Protein AF-0000000068373490 (afdb_homodimer)

Sequence (216 aa):
VARRVFTNSRERWRQQNVNGAFAELRKLIPTHPPDKKLSKNEILRLAMKYINFLVKLLSDQARLAGGETAETNSPCNGTPRTPSPSASIKLEQLTAESMTVLEAGEPRVARRVFTNSRERWRQQNVNGAFAELRKLIPTHPPDKKLSKNEILRLAMKYINFLVKLLSDQARLAGGETAETNSPCNGTPRTPSPSASIKLEQLTAESMTVLEAGEPR

Solvent-accessible surface area (backbone atoms only — not comparable to full-atom values): 13638 Å² total; per-residue (Å²): 110,68,64,56,54,52,53,50,50,52,52,51,49,53,52,49,52,40,49,50,42,51,53,57,46,49,70,73,50,88,52,88,60,77,79,61,86,67,51,73,54,51,45,46,51,50,48,46,51,50,49,53,50,52,51,48,53,54,52,53,52,49,48,60,67,58,56,64,69,65,82,69,78,65,81,74,78,70,78,82,73,74,78,72,81,76,80,69,76,64,70,61,72,73,56,77,72,64,78,64,67,79,72,80,65,70,79,134,111,69,66,55,52,52,53,50,51,52,51,51,49,54,53,48,53,39,51,51,42,50,54,56,46,50,72,73,49,89,52,88,61,77,79,62,85,70,51,72,55,50,45,45,53,49,49,46,51,50,48,54,50,52,51,50,54,53,54,52,53,48,49,61,66,59,57,66,69,66,83,69,79,66,81,73,79,71,77,82,74,74,77,72,80,76,80,68,76,66,68,59,73,73,56,78,72,62,80,64,67,80,72,80,65,70,77,135

Secondary structure (DSSP, 8-state):
-HHHHHHHHHHHHHHHHHHHHHHHHHHHS--SSTT----HHHHHHHHHHHHHHHHHHHHHHHHHHHTT----------------------TT-S--------------/-HHHHHHHHHHHHHHHHHHHHHHHHHHHS--SSTT----HHHHHHHHHHHHHHHHHHHHHHHHHHHTT----------------------TT-S--------------

Foldseek 3Di:
DVVVVVVVVVVVVVVVVVVVVLVVLLCVFDDVPSPDDDDSVRSVVSSVVVVVVVVVVVVVVVCVVPVPPPPPPPVPPDDDPDPPDPDPPCPVPVDPPPVPPPPPPPDD/DVVVVVVVVVVVVVVVVVVVVLVVLLCVFDDVPSPDDDDSVRSVVSSVVVVVVVVVVVVVVVCVVPVPPPPPPPVPPDDDPDPDDPDPPCPVPVDPPPPPPPPPPPDD

Organism: Naja naja (NCBI:txid35670)

pLDDT: mean 70.21, std 29.74, range [23.75, 98.75]

InterPro domains:
  IPR011598 Myc-type, basic helix-loop-helix (bHLH) domain [PF00010] (3-54)
  IPR011598 Myc-type, basic helix-loop-helix (bHLH) domain [PS50888] (2-54)
  IPR011598 Myc-type, basic helix-loop-helix (bHLH) domain [SM00353] (8-60)
  IPR036638 Helix-loop-helix DNA-binding domain superfamily [G3DSA:4.10.280.10] (1-64)
  IPR036638 Helix-loop-helix DNA-binding domain superfamily [SSF47459] (3-64)
  IPR040238 Helix-loop-helix protein TAL-like [PTHR13864] (1-80)

Radius of gyration: 24.98 Å; Cα contacts (8 Å, |Δi|>4): 66; chains: 2; bounding box: 45×84×69 Å

Structure (mmCIF, N/CA/C/O backbone):
data_AF-0000000068373490-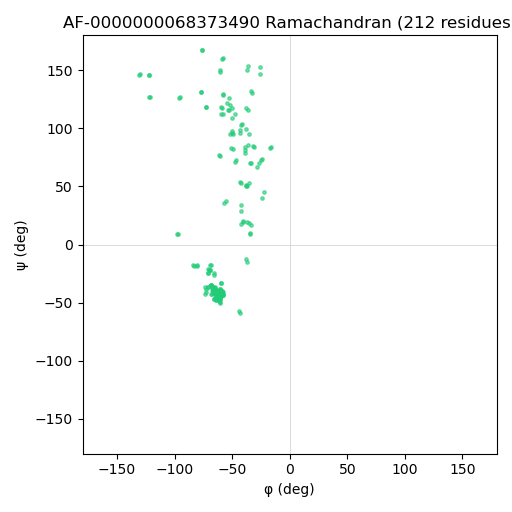model_v1
#
loop_
_entity.id
_entity.type
_entity.pdbx_description
1 polymer 'BHLH domain-containing protein'
#
loop_
_atom_site.group_PDB
_atom_site.id
_atom_site.type_symbol
_atom_site.label_atom_id
_atom_site.label_alt_id
_atom_site.label_comp_id
_atom_site.label_asym_id
_atom_site.label_entity_id
_atom_site.label_seq_id
_atom_site.pdbx_PDB_ins_code
_atom_site.Cartn_x
_atom_site.Cartn_y
_atom_site.Cartn_z
_atom_site.occupancy
_atom_site.B_iso_or_equiv
_atom_site.auth_seq_id
_atom_site.auth_comp_id
_atom_site.auth_asym_id
_atom_site.auth_atom_id
_atom_site.pdbx_PDB_model_num
ATOM 1 N N . VAL A 1 1 ? -9.133 -27.781 -23.219 1 80.56 1 VAL A N 1
ATOM 2 C CA . VAL A 1 1 ? -7.945 -26.969 -23.484 1 80.56 1 VAL A CA 1
ATOM 3 C C . VAL A 1 1 ? -8.328 -25.484 -23.547 1 80.56 1 VAL A C 1
ATOM 5 O O . VAL A 1 1 ? -7.734 -24.672 -22.844 1 80.56 1 VAL A O 1
ATOM 8 N N . ALA A 1 2 ? -9.391 -25.125 -24.234 1 89 2 ALA A N 1
ATOM 9 C CA . ALA A 1 2 ? -9.797 -23.734 -24.438 1 89 2 ALA A CA 1
ATOM 10 C C . ALA A 1 2 ? -10.172 -23.078 -23.109 1 89 2 ALA A C 1
ATOM 12 O O . ALA A 1 2 ? -9.82 -21.922 -22.859 1 89 2 ALA A O 1
ATOM 13 N N . ARG A 1 3 ? -10.812 -23.812 -22.328 1 92.56 3 ARG A N 1
ATOM 14 C CA . ARG A 1 3 ? -11.242 -23.281 -21.047 1 92.56 3 ARG A CA 1
ATOM 15 C C . ARG A 1 3 ? -10.039 -22.953 -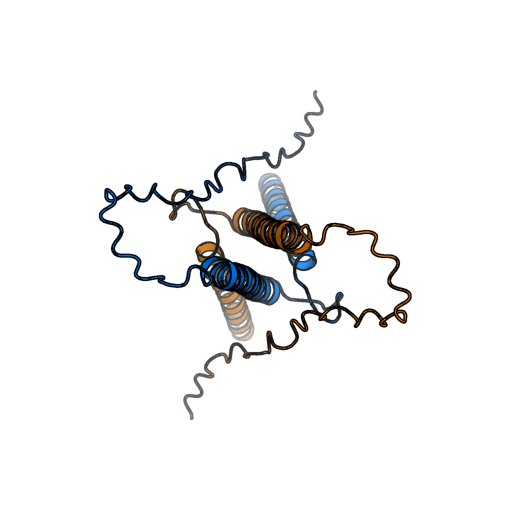20.172 1 92.56 3 ARG A C 1
ATOM 17 O O . ARG A 1 3 ? -10.016 -21.906 -19.5 1 92.56 3 ARG A O 1
ATOM 24 N N . ARG A 1 4 ? -9.141 -23.797 -20.312 1 93.5 4 ARG A N 1
ATOM 25 C CA . ARG A 1 4 ? -7.934 -23.594 -19.516 1 93.5 4 ARG A CA 1
ATOM 26 C C . ARG A 1 4 ? -7.191 -22.344 -19.953 1 93.5 4 ARG A C 1
ATOM 28 O O . ARG A 1 4 ? -6.699 -21.578 -19.125 1 93.5 4 ARG A O 1
ATOM 35 N N . VAL A 1 5 ? -7.125 -22.125 -21.156 1 94.81 5 VAL A N 1
ATOM 36 C CA . VAL A 1 5 ? -6.434 -20.969 -21.719 1 94.81 5 VAL A CA 1
ATOM 37 C C . VAL A 1 5 ? -7.137 -19.688 -21.297 1 94.81 5 VAL A C 1
ATOM 39 O O . VAL A 1 5 ? -6.48 -18.703 -20.938 1 94.81 5 VAL A O 1
ATOM 42 N N . PHE A 1 6 ? -8.375 -19.703 -21.344 1 94.88 6 PHE A N 1
ATOM 43 C CA . PHE A 1 6 ? -9.156 -18.531 -20.969 1 94.88 6 PHE A CA 1
ATOM 44 C C . PHE A 1 6 ? -8.961 -18.203 -19.5 1 94.88 6 PHE A C 1
ATOM 46 O O . PHE A 1 6 ? -8.766 -17.047 -19.125 1 94.88 6 PHE A O 1
ATOM 53 N N . THR A 1 7 ? -9.023 -19.25 -18.672 1 96.31 7 THR A N 1
ATOM 54 C CA . THR A 1 7 ? -8.828 -19.062 -17.234 1 96.31 7 THR A CA 1
ATOM 55 C C . THR A 1 7 ? -7.434 -18.516 -16.953 1 96.31 7 THR A C 1
ATOM 57 O O . THR A 1 7 ? -7.266 -17.625 -16.109 1 96.31 7 THR A O 1
ATOM 60 N N . ASN A 1 8 ? -6.551 -19 -17.641 1 96.81 8 ASN A N 1
ATOM 61 C CA . ASN A 1 8 ? -5.172 -18.562 -17.484 1 96.81 8 ASN A CA 1
ATOM 62 C C . ASN A 1 8 ? -5.008 -17.094 -17.891 1 96.81 8 ASN A C 1
ATOM 64 O O . ASN A 1 8 ? -4.297 -16.344 -17.234 1 96.81 8 ASN A O 1
ATOM 68 N N . SER A 1 9 ? -5.629 -16.75 -18.922 1 97 9 SER A N 1
ATOM 69 C CA . SER A 1 9 ? -5.566 -15.383 -19.406 1 97 9 SER A CA 1
ATOM 70 C C . SER A 1 9 ? -6.18 -14.406 -18.406 1 97 9 SER A C 1
ATOM 72 O O . SER A 1 9 ? -5.656 -13.305 -18.203 1 97 9 SER A O 1
ATOM 74 N N . ARG A 1 10 ? -7.258 -14.789 -17.828 1 97.25 10 ARG A N 1
ATOM 75 C CA . ARG A 1 10 ? -7.914 -13.945 -16.828 1 97.25 10 ARG A CA 1
ATOM 76 C C . ARG A 1 10 ? -7.023 -13.734 -15.609 1 97.25 10 ARG A C 1
ATOM 78 O O . ARG A 1 10 ? -6.934 -12.625 -15.086 1 97.25 10 ARG A O 1
ATOM 85 N N . GLU A 1 11 ? -6.398 -14.844 -15.258 1 96.94 11 GLU A N 1
ATOM 86 C CA . GLU A 1 11 ? -5.508 -14.766 -14.109 1 96.94 11 GLU A CA 1
ATOM 87 C C . GLU A 1 11 ? -4.297 -13.891 -14.406 1 96.94 11 GLU A C 1
ATOM 89 O O . GLU A 1 11 ? -3.848 -13.133 -13.547 1 96.94 11 GLU A O 1
ATOM 94 N N . ARG A 1 12 ? -3.848 -13.984 -15.562 1 97.81 12 ARG A N 1
ATOM 95 C CA . ARG A 1 12 ? -2.727 -13.148 -15.984 1 97.81 12 ARG A CA 1
ATOM 96 C C . ARG A 1 12 ? -3.105 -11.672 -15.969 1 97.81 12 ARG A C 1
ATOM 98 O O . ARG A 1 12 ? -2.314 -10.828 -15.539 1 97.81 12 ARG A O 1
ATOM 105 N N . TRP A 1 13 ? -4.281 -11.453 -16.375 1 97.88 13 TRP A N 1
ATOM 106 C CA . TRP A 1 13 ? -4.785 -10.086 -16.375 1 97.88 13 TRP A CA 1
ATOM 107 C C . TRP A 1 13 ? -4.902 -9.555 -14.938 1 97.88 13 TRP A C 1
ATOM 109 O O . TRP A 1 13 ? -4.492 -8.43 -14.648 1 97.88 13 TRP A O 1
ATOM 119 N N . ARG A 1 14 ? -5.453 -10.289 -14.07 1 98 14 ARG A N 1
ATOM 120 C CA . ARG A 1 14 ? -5.621 -9.906 -12.672 1 98 14 ARG A CA 1
ATOM 121 C C . ARG A 1 14 ? -4.277 -9.594 -12.023 1 98 14 ARG A C 1
ATOM 123 O O . ARG A 1 14 ? -4.137 -8.602 -11.305 1 98 14 ARG A O 1
ATOM 130 N N . GLN A 1 15 ? -3.293 -10.422 -12.305 1 98.06 15 GLN A N 1
ATOM 131 C CA . GLN A 1 15 ? -1.957 -10.234 -11.75 1 98.06 15 GLN A CA 1
ATOM 132 C C . GLN A 1 15 ? -1.313 -8.961 -12.281 1 98.06 15 GLN A C 1
ATOM 134 O O . GLN A 1 15 ? -0.614 -8.258 -11.555 1 98.06 15 GLN A O 1
ATOM 139 N N . GLN A 1 16 ? -1.554 -8.727 -13.531 1 98.38 16 GLN A N 1
ATOM 140 C CA . GLN A 1 16 ? -1.021 -7.512 -14.141 1 98.38 16 GLN A CA 1
ATOM 141 C C . GLN A 1 16 ? -1.61 -6.266 -13.492 1 98.38 16 GLN A C 1
ATOM 143 O O . GLN A 1 16 ? -0.909 -5.273 -13.297 1 98.38 16 GLN A O 1
ATOM 148 N N . ASN A 1 17 ? -2.869 -6.336 -13.227 1 98.31 17 ASN A N 1
ATOM 149 C CA . ASN A 1 17 ? -3.521 -5.223 -12.547 1 98.31 17 ASN A CA 1
ATOM 150 C C . ASN A 1 17 ? -2.904 -4.957 -11.18 1 98.31 17 ASN A C 1
ATOM 152 O O . ASN A 1 17 ? -2.627 -3.811 -10.828 1 98.31 17 ASN A O 1
ATOM 156 N N . VAL A 1 18 ? -2.656 -5.902 -10.453 1 98.75 18 VAL A N 1
ATOM 157 C CA . VAL A 1 18 ? -2.066 -5.793 -9.125 1 98.75 18 VAL A CA 1
ATOM 158 C C . VAL A 1 18 ? -0.649 -5.234 -9.234 1 98.75 18 VAL A C 1
ATOM 160 O O . VAL A 1 18 ? -0.26 -4.359 -8.453 1 98.75 18 VAL A O 1
ATOM 163 N N . ASN A 1 19 ? 0.042 -5.73 -10.234 1 98.5 19 ASN A N 1
ATOM 164 C CA . ASN A 1 19 ? 1.395 -5.238 -10.469 1 98.5 19 ASN A CA 1
ATOM 165 C C . ASN A 1 19 ? 1.397 -3.754 -10.828 1 98.5 19 ASN A C 1
ATOM 167 O O . ASN A 1 19 ? 2.273 -3.006 -10.391 1 98.5 19 ASN A O 1
ATOM 171 N N . GLY A 1 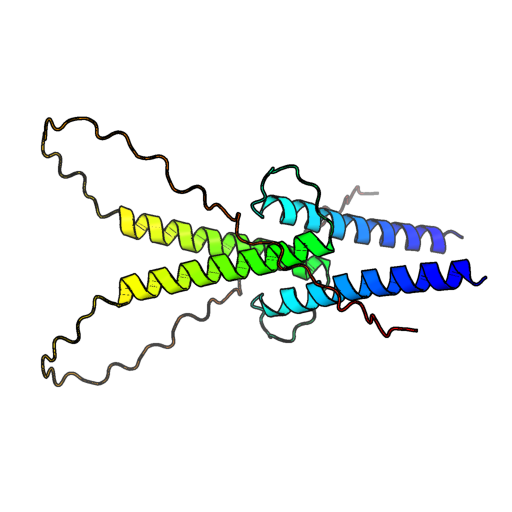20 ? 0.495 -3.438 -11.617 1 98.56 20 GLY A N 1
ATOM 172 C CA . GLY A 1 20 ? 0.347 -2.027 -11.938 1 98.56 20 GLY A CA 1
ATOM 173 C C . GLY A 1 20 ? 0.09 -1.161 -10.719 1 98.56 20 GLY A C 1
ATOM 174 O O . GLY A 1 20 ? 0.65 -0.07 -10.602 1 98.56 20 GLY A O 1
ATOM 175 N N . ALA A 1 21 ? -0.697 -1.679 -9.875 1 98.75 21 ALA A N 1
ATOM 176 C CA . ALA A 1 21 ? -1.013 -0.941 -8.656 1 98.75 21 ALA A CA 1
ATOM 177 C C . ALA A 1 21 ? 0.216 -0.813 -7.762 1 98.75 21 ALA A C 1
ATOM 179 O O . ALA A 1 21 ? 0.45 0.241 -7.164 1 98.75 21 ALA A O 1
ATOM 180 N N . PHE A 1 22 ? 1.04 -1.759 -7.68 1 98.69 22 PHE A N 1
ATOM 181 C CA . PHE A 1 22 ? 2.293 -1.695 -6.938 1 98.69 22 PHE A CA 1
ATOM 182 C C . PHE A 1 22 ? 3.215 -0.631 -7.523 1 98.69 22 PHE A C 1
ATOM 184 O O . PHE A 1 22 ? 3.861 0.113 -6.781 1 98.69 22 PHE A O 1
ATOM 191 N N . ALA A 1 23 ? 3.238 -0.663 -8.812 1 97.88 23 ALA A N 1
ATOM 192 C CA . ALA A 1 23 ? 4.109 0.293 -9.492 1 97.88 23 ALA A CA 1
ATOM 193 C C . ALA A 1 23 ? 3.697 1.729 -9.18 1 97.88 23 ALA A C 1
ATOM 195 O O . ALA A 1 23 ? 4.547 2.586 -8.922 1 97.88 23 ALA A O 1
ATOM 196 N N . GLU A 1 24 ? 2.434 1.956 -9.242 1 98 24 GLU A N 1
ATOM 197 C CA . GLU A 1 24 ? 1.913 3.285 -8.938 1 98 24 GLU A CA 1
ATOM 198 C C . GLU A 1 24 ? 2.148 3.652 -7.477 1 98 24 GLU A C 1
ATOM 200 O O . GLU A 1 24 ? 2.516 4.789 -7.168 1 98 24 GLU A O 1
ATOM 205 N N . LEU A 1 25 ? 2.004 2.744 -6.641 1 98.06 25 LEU A N 1
ATOM 206 C CA . LEU A 1 25 ? 2.234 2.979 -5.219 1 98.06 25 LEU A CA 1
ATOM 207 C C . LEU A 1 25 ? 3.701 3.299 -4.953 1 98.06 25 LEU A C 1
ATOM 209 O O . LEU A 1 25 ? 4.012 4.18 -4.148 1 98.06 25 LEU A O 1
ATOM 213 N N . ARG A 1 26 ? 4.523 2.629 -5.605 1 97.12 26 ARG A N 1
ATOM 214 C CA . ARG A 1 26 ? 5.961 2.84 -5.453 1 97.12 26 ARG A CA 1
ATOM 215 C C . ARG A 1 26 ? 6.344 4.273 -5.812 1 97.12 26 ARG A C 1
ATOM 217 O O . ARG A 1 26 ? 7.246 4.852 -5.203 1 97.12 26 ARG A O 1
ATOM 224 N N . LYS A 1 27 ? 5.691 4.824 -6.699 1 96.19 27 LYS A N 1
ATOM 225 C CA . LYS A 1 27 ? 5.988 6.176 -7.168 1 96.19 27 LYS A CA 1
ATOM 226 C C . LYS A 1 27 ? 5.621 7.215 -6.109 1 96.19 27 LYS A C 1
ATOM 228 O O . LYS A 1 27 ? 6.16 8.32 -6.109 1 96.19 27 LYS A O 1
ATOM 233 N N . LEU A 1 28 ? 4.73 6.867 -5.262 1 95.31 28 LEU A N 1
ATOM 234 C CA . LEU A 1 28 ? 4.242 7.801 -4.254 1 95.31 28 LEU A CA 1
ATOM 235 C C . LEU A 1 28 ? 5.168 7.824 -3.041 1 95.31 28 LEU A C 1
ATOM 237 O O . LEU A 1 28 ? 5.098 8.742 -2.219 1 95.31 28 LEU A O 1
ATOM 241 N N . ILE A 1 29 ? 5.973 6.828 -2.926 1 95 29 ILE A N 1
ATOM 242 C CA . ILE A 1 29 ? 6.789 6.676 -1.728 1 95 29 ILE A CA 1
ATOM 243 C C . ILE A 1 29 ? 8.172 7.266 -1.972 1 95 29 ILE A C 1
ATOM 245 O O . ILE A 1 29 ? 8.883 6.855 -2.895 1 95 29 ILE A O 1
ATOM 249 N N . PRO A 1 30 ? 8.523 8.117 -1.108 1 92.38 30 PRO A N 1
ATOM 250 C CA . PRO A 1 30 ? 9.867 8.695 -1.252 1 92.38 30 PRO A CA 1
ATOM 251 C C . PRO A 1 30 ? 10.969 7.707 -0.882 1 92.38 30 PRO A C 1
ATOM 253 O O . PRO A 1 30 ? 10.945 7.125 0.205 1 92.38 30 PRO A O 1
ATOM 256 N N . THR A 1 31 ? 11.734 7.441 -1.842 1 90.25 31 THR A N 1
ATOM 257 C CA . THR A 1 31 ? 12.883 6.57 -1.608 1 90.25 31 THR A CA 1
ATOM 258 C C . THR A 1 31 ? 14.156 7.195 -2.154 1 90.25 31 THR A C 1
ATOM 260 O O . THR A 1 31 ? 14.109 8.055 -3.037 1 90.25 31 THR A O 1
ATOM 263 N N . HIS A 1 32 ? 15.281 6.934 -1.482 1 89 32 HIS A N 1
ATOM 264 C CA . HIS A 1 32 ? 16.578 7.379 -1.972 1 89 32 HIS A CA 1
ATOM 265 C C . HIS A 1 32 ? 17.531 6.203 -2.162 1 89 32 HIS A C 1
ATOM 267 O O . HIS A 1 32 ? 17.781 5.445 -1.225 1 89 32 HIS A O 1
ATOM 273 N N . PRO A 1 33 ? 18.047 6.168 -3.326 1 89.31 33 PRO A N 1
ATOM 274 C CA . PRO A 1 33 ? 17.734 6.82 -4.598 1 89.31 33 PRO A CA 1
ATOM 275 C C . PRO A 1 33 ? 16.312 6.512 -5.078 1 89.31 33 PRO A C 1
ATOM 277 O O . PRO A 1 33 ? 15.719 5.523 -4.652 1 89.31 33 PRO A O 1
ATOM 280 N N . PRO A 1 34 ? 15.789 7.348 -5.996 1 86.12 34 PRO A N 1
ATOM 281 C CA . PRO A 1 34 ? 14.398 7.188 -6.434 1 86.12 34 PRO A CA 1
ATOM 282 C C . PRO A 1 34 ? 14.188 5.945 -7.293 1 86.12 34 PRO A C 1
ATOM 284 O O . PRO A 1 34 ? 13.078 5.414 -7.355 1 86.12 34 PRO A O 1
ATOM 287 N N . ASP A 1 35 ? 15.211 5.441 -7.863 1 87.81 35 ASP A N 1
ATOM 288 C CA . ASP A 1 35 ? 15.055 4.309 -8.773 1 87.81 35 ASP A CA 1
ATOM 289 C C . ASP A 1 35 ? 15.359 2.992 -8.062 1 87.81 35 ASP A C 1
ATOM 291 O O . ASP A 1 35 ? 15.461 1.944 -8.703 1 87.81 35 ASP A O 1
ATOM 295 N N . LYS A 1 36 ? 15.508 3.094 -6.844 1 92.06 36 LYS A N 1
ATOM 296 C CA . LYS A 1 36 ? 15.781 1.875 -6.086 1 92.06 36 LYS A CA 1
ATOM 297 C C . LYS A 1 36 ? 14.672 0.844 -6.289 1 92.06 36 LYS A C 1
ATOM 299 O O . LYS A 1 36 ? 13.492 1.162 -6.16 1 92.06 36 LYS A O 1
ATOM 304 N N . LYS A 1 37 ? 15.086 -0.345 -6.625 1 94.31 37 LYS A N 1
ATOM 305 C CA . LYS A 1 37 ? 14.117 -1.428 -6.801 1 94.31 37 LYS A CA 1
ATOM 306 C C . LYS A 1 37 ? 13.656 -1.974 -5.453 1 94.31 37 LYS A C 1
ATOM 308 O O . LYS A 1 37 ? 14.477 -2.262 -4.578 1 94.31 37 LYS A O 1
ATOM 313 N N . LEU A 1 38 ? 12.445 -2.092 -5.281 1 96.31 38 LEU A N 1
ATOM 314 C CA . LEU A 1 38 ? 11.852 -2.615 -4.059 1 96.31 38 LEU A CA 1
ATOM 315 C C . LEU A 1 38 ? 10.984 -3.834 -4.355 1 96.31 38 LEU A C 1
ATOM 317 O O . LEU A 1 38 ? 10.336 -3.9 -5.402 1 96.31 38 LEU A O 1
ATOM 321 N N . SER A 1 39 ? 10.992 -4.754 -3.412 1 97.44 39 SER A N 1
ATOM 322 C CA . SER A 1 39 ? 10.078 -5.887 -3.518 1 97.44 39 SER A CA 1
ATOM 323 C C . SER A 1 39 ? 8.656 -5.484 -3.158 1 97.44 39 SER A C 1
ATOM 325 O O . SER A 1 39 ? 8.43 -4.406 -2.604 1 97.44 39 SER A O 1
ATOM 327 N N . LYS A 1 40 ? 7.797 -6.34 -3.477 1 98.38 40 LYS A N 1
ATOM 328 C CA . LYS A 1 40 ? 6.395 -6.098 -3.141 1 98.38 40 LYS A CA 1
ATOM 329 C C . LYS A 1 40 ? 6.219 -5.91 -1.636 1 98.38 40 LYS A C 1
ATOM 331 O O . LYS A 1 40 ? 5.5 -5.008 -1.198 1 98.38 40 LYS A O 1
ATOM 336 N N . ASN A 1 41 ? 6.914 -6.805 -0.957 1 98.25 41 ASN A N 1
ATOM 337 C CA . ASN A 1 41 ? 6.852 -6.719 0.498 1 98.25 41 ASN A CA 1
ATOM 338 C C . ASN A 1 41 ? 7.418 -5.395 1.006 1 98.25 41 ASN A C 1
ATOM 340 O O . ASN A 1 41 ? 6.848 -4.773 1.901 1 98.25 41 ASN A O 1
ATOM 344 N N . GLU A 1 42 ? 8.5 -4.988 0.443 1 97.56 42 GLU A N 1
ATOM 345 C CA . GLU A 1 42 ? 9.148 -3.742 0.837 1 97.56 42 GLU A CA 1
ATOM 346 C C . GLU A 1 42 ? 8.266 -2.539 0.525 1 97.56 42 GLU A C 1
ATOM 348 O O . GLU A 1 42 ? 8.156 -1.611 1.332 1 97.56 42 GLU A O 1
ATOM 353 N N . ILE A 1 43 ? 7.613 -2.539 -0.576 1 98.31 43 ILE A N 1
ATOM 354 C CA . ILE A 1 43 ? 6.734 -1.443 -0.969 1 98.31 43 ILE A CA 1
ATOM 355 C C . ILE A 1 43 ? 5.594 -1.31 0.037 1 98.31 43 ILE A C 1
ATOM 357 O O . ILE A 1 43 ? 5.27 -0.204 0.476 1 98.31 43 ILE A O 1
ATOM 361 N N . LEU A 1 44 ? 5.066 -2.395 0.417 1 98.75 44 LEU A N 1
ATOM 362 C CA . LEU A 1 44 ? 3.969 -2.398 1.377 1 98.75 44 LEU A CA 1
ATOM 363 C C . LEU A 1 44 ? 4.418 -1.841 2.723 1 98.75 44 LEU A C 1
ATOM 365 O O . LEU A 1 44 ? 3.744 -0.988 3.305 1 98.75 44 LEU A O 1
ATOM 369 N N . ARG A 1 45 ? 5.512 -2.307 3.166 1 98.06 45 ARG A N 1
ATOM 370 C CA . ARG A 1 45 ? 6.039 -1.895 4.465 1 98.06 45 ARG A CA 1
ATOM 371 C C . ARG A 1 45 ? 6.414 -0.417 4.457 1 98.06 45 ARG A C 1
ATOM 373 O O . ARG A 1 45 ? 6.145 0.301 5.422 1 98.06 45 ARG A O 1
ATOM 380 N N . LEU A 1 46 ? 7.012 -0.029 3.359 1 97.56 46 LEU A N 1
ATOM 381 C CA . LEU A 1 46 ? 7.367 1.381 3.242 1 97.56 46 LEU A CA 1
ATOM 382 C C . LEU A 1 46 ? 6.117 2.252 3.156 1 97.56 46 LEU A C 1
ATOM 384 O O . LEU A 1 46 ? 6.078 3.348 3.721 1 97.56 46 LEU A O 1
ATOM 388 N N . ALA A 1 47 ? 5.094 1.74 2.463 1 98.38 47 ALA A N 1
ATOM 389 C CA . ALA A 1 47 ? 3.83 2.467 2.379 1 98.38 47 ALA A CA 1
ATOM 390 C C . ALA A 1 47 ? 3.213 2.656 3.76 1 98.38 47 ALA A C 1
ATOM 392 O O . ALA A 1 47 ? 2.734 3.744 4.09 1 98.38 47 ALA A O 1
ATOM 393 N N . MET A 1 48 ? 3.262 1.631 4.543 1 98.38 48 MET A N 1
ATOM 394 C CA . MET A 1 48 ? 2.746 1.702 5.91 1 98.38 48 MET A CA 1
ATOM 395 C C . MET A 1 48 ? 3.496 2.754 6.719 1 98.38 48 MET A C 1
ATOM 397 O O . MET A 1 48 ? 2.877 3.574 7.402 1 98.38 48 MET A O 1
ATOM 401 N N . LYS A 1 49 ? 4.781 2.707 6.625 1 97.75 49 LYS A N 1
ATOM 402 C CA . LYS A 1 49 ? 5.613 3.668 7.344 1 97.75 49 LYS A CA 1
ATOM 403 C C . LYS A 1 49 ? 5.328 5.094 6.879 1 97.75 49 LYS A C 1
ATOM 405 O O . LYS A 1 49 ? 5.242 6.012 7.699 1 97.75 49 LYS A O 1
ATOM 410 N N . TYR A 1 50 ? 5.195 5.246 5.633 1 97.62 50 TYR A N 1
ATOM 411 C CA . TYR A 1 50 ? 4.938 6.562 5.055 1 97.62 50 TYR A CA 1
ATOM 412 C C . TYR A 1 50 ? 3.588 7.102 5.512 1 97.62 50 TYR A C 1
ATOM 414 O O . TYR A 1 50 ? 3.473 8.273 5.875 1 97.62 50 TYR A O 1
ATOM 422 N N . ILE A 1 51 ? 2.594 6.266 5.531 1 97.62 51 ILE A N 1
ATOM 423 C CA . ILE A 1 51 ? 1.269 6.656 5.996 1 97.62 51 ILE A CA 1
ATOM 424 C C . ILE A 1 51 ? 1.344 7.094 7.461 1 97.62 51 ILE A C 1
ATOM 426 O O . ILE A 1 51 ? 0.825 8.148 7.824 1 97.62 51 ILE A O 1
ATOM 430 N N . ASN A 1 52 ? 1.992 6.285 8.258 1 96.81 52 ASN A N 1
ATOM 431 C CA . ASN A 1 52 ? 2.135 6.621 9.672 1 96.81 52 ASN A CA 1
ATOM 432 C C . ASN A 1 52 ? 2.877 7.941 9.867 1 96.81 52 ASN A C 1
ATOM 434 O O . ASN A 1 52 ? 2.525 8.734 10.742 1 96.81 52 ASN A O 1
ATOM 438 N N . PHE A 1 53 ? 3.863 8.164 9.086 1 96.31 53 PHE A N 1
ATOM 439 C CA . PHE A 1 53 ? 4.617 9.406 9.109 1 96.31 53 PHE A CA 1
ATOM 440 C C . PHE A 1 53 ? 3.711 10.594 8.797 1 96.31 53 PHE A C 1
ATOM 442 O O . PHE A 1 53 ? 3.73 11.602 9.5 1 96.31 53 PHE A O 1
ATOM 449 N N . LEU A 1 54 ? 2.928 10.508 7.695 1 95 54 LEU A N 1
ATOM 450 C CA . LEU A 1 54 ? 2.027 11.578 7.281 1 95 54 LEU A CA 1
ATOM 451 C C . LEU A 1 54 ? 0.986 11.859 8.359 1 95 54 LEU A C 1
ATOM 453 O O . LEU A 1 54 ? 0.688 13.023 8.648 1 95 54 LEU A O 1
ATOM 457 N N . VAL A 1 55 ? 0.548 10.812 8.961 1 94.69 55 VAL A N 1
ATOM 458 C CA . VAL A 1 55 ? -0.464 10.945 10.008 1 94.69 55 VAL A CA 1
ATOM 459 C C . VAL A 1 55 ? 0.135 11.648 11.219 1 94.69 55 VAL A C 1
ATOM 461 O O . VAL A 1 55 ? -0.509 12.508 11.828 1 94.69 55 VAL A O 1
ATOM 464 N N . LYS A 1 56 ? 1.281 11.273 11.531 1 94.31 56 LYS A N 1
ATOM 465 C CA . LYS A 1 56 ? 1.973 11.906 12.648 1 94.31 56 LYS A CA 1
ATOM 466 C C . LYS A 1 56 ? 2.199 13.391 12.391 1 94.31 56 LYS A C 1
ATOM 468 O O . LYS A 1 56 ? 2.027 14.219 13.281 1 94.31 56 LYS A O 1
ATOM 473 N N . LEU A 1 57 ? 2.615 13.695 11.234 1 91.62 57 LEU A N 1
ATOM 474 C CA . LEU A 1 57 ? 2.844 15.086 10.844 1 91.62 57 LEU A CA 1
ATOM 475 C C . LEU A 1 57 ? 1.565 15.906 10.984 1 91.62 57 LEU A C 1
ATOM 477 O O . LEU A 1 57 ? 1.597 17.031 11.477 1 91.62 57 LEU A O 1
ATOM 481 N N . LEU A 1 58 ? 0.531 15.359 10.609 1 91.44 58 LEU A N 1
ATOM 482 C CA . LEU A 1 58 ? -0.759 16.031 10.703 1 91.44 58 LEU A CA 1
ATOM 483 C C . LEU A 1 58 ? -1.161 16.25 12.156 1 91.44 58 LEU A C 1
ATOM 485 O O . LEU A 1 58 ? -1.684 17.312 12.508 1 91.44 58 LEU A O 1
ATOM 489 N N . SER A 1 59 ? -0.925 15.281 12.953 1 89.94 59 SER A N 1
ATOM 490 C CA . SER A 1 59 ? -1.259 15.367 14.367 1 89.94 59 SER A CA 1
ATOM 491 C C . SER A 1 59 ? -0.407 16.422 15.078 1 89.94 59 SER A C 1
ATOM 493 O O . SER A 1 59 ? -0.896 17.125 15.953 1 89.94 59 SER A O 1
ATOM 495 N N . ASP A 1 60 ? 0.798 16.547 14.742 1 88 60 ASP A N 1
ATOM 496 C CA . ASP A 1 60 ? 1.716 17.516 15.312 1 88 60 ASP A CA 1
ATOM 497 C C . ASP A 1 60 ? 1.308 18.938 14.938 1 88 60 ASP A C 1
ATOM 499 O O . ASP A 1 60 ? 1.396 19.859 15.758 1 88 60 ASP A O 1
ATOM 503 N N . GLN A 1 61 ? 0.886 19.172 13.82 1 82 61 GLN A N 1
ATOM 504 C CA . GLN A 1 61 ? 0.443 20.469 13.344 1 82 61 GLN A CA 1
ATOM 505 C C . GLN A 1 61 ? -0.843 20.906 14.047 1 82 61 GLN A C 1
ATOM 507 O O . GLN A 1 61 ? -1.016 22.078 14.367 1 82 61 GLN A O 1
ATOM 512 N N . ALA A 1 62 ? -1.593 19.969 14.297 1 79.38 62 ALA A N 1
ATOM 513 C CA . ALA A 1 62 ? -2.836 20.266 15 1 79.38 62 ALA A CA 1
ATOM 514 C C . ALA A 1 62 ? -2.566 20.641 16.453 1 79.38 62 ALA A C 1
ATOM 516 O O . ALA A 1 62 ? -3.221 21.531 17 1 79.38 62 ALA A O 1
ATOM 517 N N . ARG A 1 63 ? -1.687 20.031 16.953 1 82.25 63 ARG A N 1
ATOM 518 C CA . ARG A 1 63 ? -1.308 20.328 18.328 1 82.25 63 ARG A CA 1
ATOM 519 C C . ARG A 1 63 ? -0.667 21.703 18.438 1 82.25 63 ARG A C 1
ATOM 521 O O . ARG A 1 63 ? -0.936 22.453 19.391 1 82.25 63 ARG A O 1
ATOM 528 N N . LEU A 1 64 ? 0.037 22.047 17.469 1 73.5 64 LEU A N 1
ATOM 529 C CA . LEU A 1 64 ? 0.672 23.359 17.469 1 73.5 64 LEU A CA 1
ATOM 530 C C . LEU A 1 64 ? -0.355 24.453 17.219 1 73.5 64 LEU A C 1
ATOM 532 O O . LEU A 1 64 ? -0.277 25.531 17.812 1 73.5 64 LEU A O 1
ATOM 536 N N . ALA A 1 65 ? -1.271 24.188 16.422 1 64.25 65 ALA A N 1
ATOM 537 C CA . ALA A 1 65 ? -2.33 25.156 16.141 1 64.25 65 ALA A CA 1
ATOM 538 C C . ALA A 1 65 ? -3.297 25.266 17.328 1 64.25 65 ALA A C 1
ATOM 540 O O . ALA A 1 65 ? -3.832 26.344 17.594 1 64.25 65 ALA A O 1
ATOM 541 N N . GLY A 1 66 ? -3.66 24.25 17.906 1 59.75 66 GLY A N 1
ATOM 542 C CA . GLY A 1 66 ? -4.539 24.281 19.062 1 59.75 66 GLY A CA 1
ATOM 543 C C . GLY A 1 66 ? -3.814 24.609 20.359 1 59.75 66 GLY A C 1
ATOM 544 O O . GLY A 1 66 ? -4.445 24.797 21.406 1 59.75 66 GLY A O 1
ATOM 545 N N . GLY A 1 67 ? -2.604 24.5 20.438 1 52.38 67 GLY A N 1
ATOM 546 C CA . GLY A 1 67 ? -1.92 24.797 21.688 1 52.38 67 GLY A CA 1
ATOM 547 C C . GLY A 1 67 ? -2.012 26.266 22.062 1 52.38 67 GLY A C 1
ATOM 548 O O . GLY A 1 67 ? -1.545 26.656 23.141 1 52.38 67 GLY A O 1
ATOM 549 N N . GLU A 1 68 ? -2.207 27.203 21.172 1 47.06 68 GLU A N 1
ATOM 550 C CA . GLU A 1 68 ? -2.188 28.562 21.719 1 47.06 68 GLU A CA 1
ATOM 551 C C . GLU A 1 68 ? -3.414 28.812 22.594 1 47.06 68 GLU A C 1
ATOM 553 O O . GLU A 1 68 ? -3.617 29.922 23.078 1 47.06 68 GLU A O 1
ATOM 558 N N . THR A 1 69 ? -4.473 28.141 22.484 1 43.25 69 THR A N 1
ATOM 559 C CA . THR A 1 69 ? -5.441 28.625 23.469 1 43.25 69 THR A CA 1
ATOM 560 C C . THR A 1 69 ? -4.91 28.438 24.875 1 43.25 69 THR A C 1
ATOM 562 O O . THR A 1 69 ? -4.742 27.297 25.344 1 43.25 69 THR A O 1
ATOM 565 N N . ALA A 1 70 ? -4.004 29.281 25.312 1 40 70 ALA A N 1
ATOM 566 C CA . ALA A 1 70 ? -3.773 29.516 26.734 1 40 70 ALA A CA 1
ATOM 567 C C . ALA A 1 70 ? -5.086 29.5 27.516 1 40 70 ALA A C 1
ATOM 569 O O . ALA A 1 70 ? -6.102 30.016 27.047 1 40 70 ALA A O 1
ATOM 570 N N . GLU A 1 71 ? -5.293 28.594 28.438 1 38.56 71 GLU A N 1
ATOM 571 C CA . GLU A 1 71 ? -6.164 28.719 29.609 1 38.56 71 GLU A CA 1
ATOM 572 C C . GLU A 1 71 ? -6.09 30.125 30.188 1 38.56 71 GLU A C 1
ATOM 574 O O . GLU A 1 71 ? -5.141 30.469 30.906 1 38.56 71 GLU A O 1
ATOM 579 N N . THR A 1 72 ? -6.25 31.172 29.5 1 35.75 72 THR A N 1
ATOM 580 C CA . THR A 1 72 ? -6.77 32.281 30.281 1 35.75 72 THR A CA 1
ATOM 581 C C . THR A 1 72 ? -7.984 31.859 31.094 1 35.75 72 THR A C 1
ATOM 583 O O . THR A 1 72 ? -8.984 31.406 30.531 1 35.75 72 THR A O 1
ATOM 586 N N . ASN A 1 73 ? -7.848 31.469 32.406 1 35.5 73 ASN A N 1
ATOM 587 C CA . ASN A 1 73 ? -8.805 31.375 33.5 1 35.5 73 ASN A CA 1
ATOM 588 C C . ASN A 1 73 ? -9.844 32.5 33.438 1 35.5 73 ASN A C 1
ATOM 590 O O . ASN A 1 73 ? -9.711 33.5 34.125 1 35.5 73 ASN A O 1
ATOM 594 N N . SER A 1 74 ? -10.117 33.188 32.469 1 36.28 74 SER A N 1
ATOM 595 C CA . SER A 1 74 ? -11.258 34 32.812 1 36.28 74 SER A CA 1
ATOM 596 C C . SER A 1 74 ? -12.469 33.156 33.188 1 36.28 74 SER A C 1
ATOM 598 O O . SER A 1 74 ? -12.75 32.156 32.531 1 36.28 74 SER A O 1
ATOM 600 N N . PRO A 1 75 ? -13.031 33.281 34.531 1 36.91 75 PRO A N 1
ATOM 601 C CA . PRO A 1 75 ? -14.25 32.688 35.125 1 36.91 75 PRO A CA 1
ATOM 602 C C . PRO A 1 75 ? -15.445 32.75 34.156 1 36.91 75 PRO A C 1
ATOM 604 O O . PRO A 1 75 ? -16.578 32.562 34.594 1 36.91 75 PRO A O 1
ATOM 607 N N . CYS A 1 76 ? -15.305 32.938 32.906 1 31.91 76 CYS A N 1
ATOM 608 C CA . CYS A 1 76 ? -16.578 33.188 32.25 1 31.91 76 CYS A CA 1
ATOM 609 C C . CYS A 1 76 ? -17.547 32.031 32.469 1 31.91 76 CYS A C 1
ATOM 611 O O . CYS A 1 76 ? -17.188 30.875 32.312 1 31.91 76 CYS A O 1
ATOM 613 N N . ASN A 1 77 ? -18.656 32.188 33.219 1 29.8 77 ASN A N 1
ATOM 614 C CA . ASN A 1 77 ? -19.922 31.516 33.5 1 29.8 77 ASN A CA 1
ATOM 615 C C . ASN A 1 77 ? -20.484 30.875 32.219 1 29.8 77 ASN A C 1
ATOM 617 O O . ASN A 1 77 ? -21.656 30.484 32.219 1 29.8 77 ASN A O 1
ATOM 621 N N . GLY A 1 78 ? -19.969 31.25 31.047 1 31.28 78 GLY A N 1
ATOM 622 C CA . GLY A 1 78 ? -20.859 31 29.938 1 31.28 78 GLY A CA 1
ATOM 623 C C . GLY A 1 78 ? -21.219 29.531 29.766 1 31.28 78 GLY A C 1
ATOM 624 O O . GLY A 1 78 ? -20.578 28.672 30.375 1 31.28 78 GLY A O 1
ATOM 625 N N . THR A 1 79 ? -22.469 29.266 29.219 1 32.75 79 THR A N 1
ATOM 626 C CA . THR A 1 79 ? -23.281 28.094 28.938 1 32.75 79 THR A CA 1
ATOM 627 C C . THR A 1 79 ? -22.5 27.094 28.078 1 32.75 79 THR A C 1
ATOM 629 O O . THR A 1 79 ? -21.656 27.484 27.266 1 32.75 79 THR A O 1
ATOM 632 N N . PRO A 1 80 ? -22.312 25.828 28.578 1 31.7 80 PRO A N 1
ATOM 633 C CA . PRO A 1 80 ? -21.594 24.656 28.094 1 31.7 80 PRO A CA 1
ATOM 634 C C . PRO A 1 80 ? -21.875 24.359 26.625 1 31.7 80 PRO A C 1
ATOM 636 O O . PRO A 1 80 ? -23.031 24.156 26.234 1 31.7 80 PRO A O 1
ATOM 639 N N . ARG A 1 81 ? -21.328 25.188 25.703 1 31.38 81 ARG A N 1
ATOM 640 C CA . ARG A 1 81 ? -21.594 24.875 24.312 1 31.38 81 ARG A CA 1
ATOM 641 C C . ARG A 1 81 ? -21.234 23.422 24 1 31.38 81 ARG A C 1
ATOM 643 O O . ARG A 1 81 ? -20.266 22.891 24.531 1 31.38 81 ARG A O 1
ATOM 650 N N . THR A 1 82 ? -22.234 22.594 23.641 1 30.22 82 THR A N 1
ATOM 651 C CA . THR A 1 82 ? -22.25 21.203 23.234 1 30.22 82 THR A C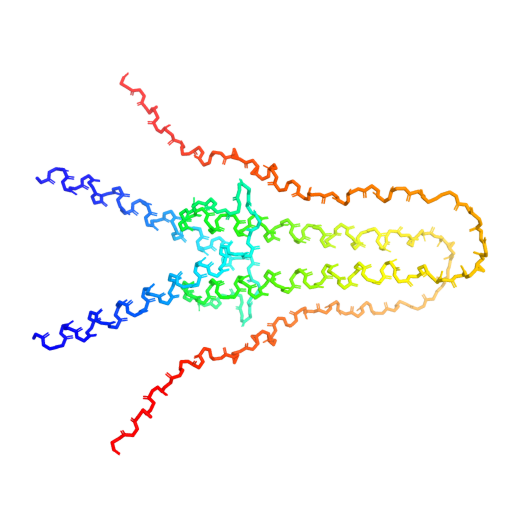A 1
ATOM 652 C C . THR A 1 82 ? -21.25 20.953 22.109 1 30.22 82 THR A C 1
ATOM 654 O O . THR A 1 82 ? -21.266 21.641 21.078 1 30.22 82 THR A O 1
ATOM 657 N N . PRO A 1 83 ? -20.062 20.516 22.453 1 30.3 83 PRO A N 1
ATOM 658 C CA . PRO A 1 83 ? -19.016 20.219 21.453 1 30.3 83 PRO A CA 1
ATOM 659 C C . PRO A 1 83 ? -19.547 19.469 20.25 1 30.3 83 PRO A C 1
ATOM 661 O O . PRO A 1 83 ? -20.406 18.578 20.391 1 30.3 83 PRO A O 1
ATOM 664 N N . SER A 1 84 ? -19.844 20.172 19.125 1 32.19 84 SER A N 1
ATOM 665 C CA . SER A 1 84 ? -20.297 19.516 17.891 1 32.19 84 SER A CA 1
ATOM 666 C C . SER A 1 84 ? -19.344 18.391 17.5 1 32.19 84 SER A C 1
ATOM 668 O O . SER A 1 84 ? -18.141 18.484 17.703 1 32.19 84 SER A O 1
ATOM 670 N N . PRO A 1 85 ? -19.891 17.172 17.438 1 29.55 85 PRO A N 1
ATOM 671 C CA . PRO A 1 85 ? -19.188 15.938 17.062 1 29.55 85 PRO A CA 1
ATOM 672 C C . PRO A 1 85 ? -18.234 16.141 15.883 1 29.55 85 PRO A C 1
ATOM 674 O O . PRO A 1 85 ? -18.484 16.984 15.016 1 29.55 85 PRO A O 1
ATOM 677 N N . SER A 1 86 ? -16.922 16.219 16.047 1 31.97 86 SER A N 1
ATOM 678 C CA . SER A 1 86 ? -15.805 16.25 15.094 1 31.97 86 SER A CA 1
ATOM 679 C C . SER A 1 86 ? -16.109 15.414 13.859 1 31.97 86 SER A C 1
ATOM 681 O O . SER A 1 86 ? -16.766 14.375 13.945 1 31.97 86 SER A O 1
ATOM 683 N N . ALA A 1 87 ? -15.867 15.977 12.609 1 31.42 87 ALA A N 1
ATOM 684 C CA . ALA A 1 87 ? -16.062 15.656 11.203 1 31.42 87 ALA A CA 1
ATOM 685 C C . ALA A 1 87 ? -15.516 14.266 10.875 1 31.42 87 ALA A C 1
ATOM 687 O O . ALA A 1 87 ? -14.367 13.953 11.211 1 31.42 87 ALA A O 1
ATOM 688 N N . SER A 1 88 ? -16.25 13.195 11.117 1 30.78 88 SER A N 1
ATOM 689 C CA . SER A 1 88 ? -16.016 11.922 10.453 1 30.78 88 SER A CA 1
ATOM 690 C C . SER A 1 88 ? -15.477 12.117 9.047 1 30.78 88 SER A C 1
ATOM 692 O O . SER A 1 88 ? -16.094 12.797 8.227 1 30.78 88 SER A O 1
ATOM 694 N N . ILE A 1 89 ? -14.242 12.281 8.906 1 33.91 89 ILE A N 1
ATOM 695 C CA . ILE A 1 89 ? -13.703 12.188 7.555 1 33.91 89 ILE A CA 1
ATOM 696 C C . ILE A 1 89 ? -14.484 11.141 6.758 1 33.91 89 ILE A C 1
ATOM 698 O O . ILE A 1 89 ? -14.43 9.945 7.07 1 33.91 89 ILE A O 1
ATOM 702 N N . LYS A 1 90 ? -15.695 11.453 6.449 1 34.12 90 LYS A N 1
ATOM 703 C CA . LYS A 1 90 ? -16.391 10.656 5.441 1 34.12 90 LYS A CA 1
ATOM 704 C C . LYS A 1 90 ? -15.484 10.344 4.258 1 34.12 90 LYS A C 1
ATOM 706 O O . LYS A 1 90 ? -15.195 11.219 3.445 1 34.12 90 LYS A O 1
ATOM 711 N N . LEU A 1 91 ? -14.352 9.789 4.516 1 37.62 91 LEU A N 1
ATOM 712 C CA . LEU A 1 91 ? -13.703 9.172 3.363 1 37.62 91 LEU A CA 1
ATOM 713 C C . LEU A 1 91 ? -14.742 8.57 2.416 1 37.62 91 LEU A C 1
ATOM 715 O O . LEU A 1 91 ? -14.891 7.348 2.355 1 37.62 91 LEU A O 1
ATOM 719 N N . GLU A 1 92 ? -16.062 8.828 2.605 1 37.09 92 GLU A N 1
ATOM 720 C CA . GLU A 1 92 ? -17.062 8.328 1.666 1 37.09 92 GLU A CA 1
ATOM 721 C C . GLU A 1 92 ? -16.609 8.531 0.222 1 37.09 92 GLU A C 1
ATOM 723 O O . GLU A 1 92 ? -16.953 7.734 -0.658 1 37.09 92 GLU A O 1
ATOM 728 N N . GLN A 1 93 ? -16.328 9.898 -0.059 1 34.06 93 GLN A N 1
ATOM 729 C CA . GLN A 1 93 ? -16.266 10.195 -1.485 1 34.06 93 GLN A CA 1
ATOM 730 C C . GLN A 1 93 ? -15.047 9.547 -2.137 1 34.06 93 GLN A C 1
ATOM 732 O O . GLN A 1 93 ? -14.367 10.172 -2.955 1 34.06 93 GLN A O 1
ATOM 737 N N . LEU A 1 94 ? -14.117 9.164 -1.375 1 36.44 94 LEU A N 1
ATOM 738 C CA . LEU A 1 94 ? -13.234 8.383 -2.24 1 36.44 94 LEU A CA 1
ATOM 739 C C . LEU A 1 94 ? -14.039 7.488 -3.174 1 36.44 94 LEU A C 1
ATOM 741 O O . LEU A 1 94 ? -14.539 6.441 -2.76 1 36.44 94 LEU A O 1
ATOM 745 N N . THR A 1 95 ? -15.227 7.973 -3.598 1 31.16 95 THR A N 1
ATOM 746 C CA . THR A 1 95 ? -16.109 7.34 -4.566 1 31.16 95 THR A CA 1
ATOM 74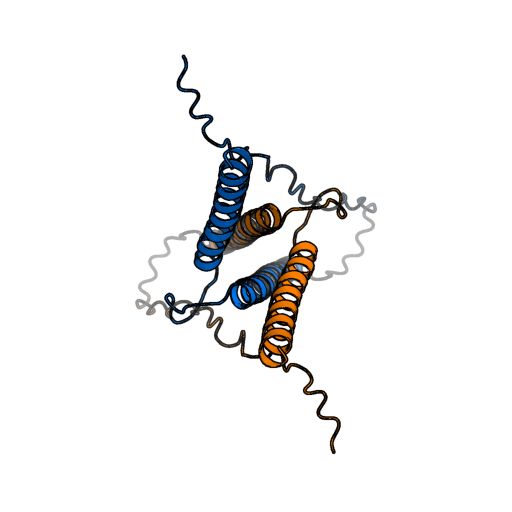7 C C . THR A 1 95 ? -15.32 6.438 -5.516 1 31.16 95 THR A C 1
ATOM 749 O O . THR A 1 95 ? -14.141 6.668 -5.758 1 31.16 95 THR A O 1
ATOM 752 N N . ALA A 1 96 ? -16.078 5.355 -5.883 1 32.69 96 ALA A N 1
ATOM 753 C CA . ALA A 1 96 ? -16.078 4.367 -6.961 1 32.69 96 ALA A CA 1
ATOM 754 C C . ALA A 1 96 ? -15.656 5 -8.281 1 32.69 96 ALA A C 1
ATOM 756 O O . ALA A 1 96 ? -16.484 5.57 -9 1 32.69 96 ALA A O 1
ATOM 757 N N . GLU A 1 97 ? -15.062 6.016 -8.438 1 33.78 97 GLU A N 1
ATOM 758 C CA . GLU A 1 97 ? -14.68 5.883 -9.836 1 33.78 97 GLU A CA 1
ATOM 759 C C . GLU A 1 97 ? -14.344 4.434 -10.188 1 33.78 97 GLU A C 1
ATOM 761 O O . GLU A 1 97 ? -13.484 3.822 -9.555 1 33.78 97 GLU A O 1
ATOM 766 N N . SER A 1 98 ? -15.266 3.637 -10.531 1 32.81 98 SER A N 1
ATOM 767 C CA . SER A 1 98 ? -15.281 2.443 -11.375 1 32.81 98 SER A CA 1
ATOM 768 C C . SER A 1 98 ? -14.039 2.361 -12.25 1 32.81 98 SER A C 1
ATOM 770 O O . SER A 1 98 ? -13.75 3.283 -13.016 1 32.81 98 SER A O 1
ATOM 772 N N . MET A 1 99 ? -12.969 1.862 -11.719 1 32.12 99 MET A N 1
ATOM 773 C CA . MET A 1 99 ? -12.133 1.221 -12.727 1 32.12 99 MET A CA 1
ATOM 774 C C . MET A 1 99 ? -12.953 0.79 -13.93 1 32.12 99 MET A C 1
ATOM 776 O O . MET A 1 99 ? -13.664 -0.219 -13.875 1 32.12 99 MET A O 1
ATOM 780 N N . THR A 1 100 ? -13.875 1.619 -14.305 1 33.97 100 THR A N 1
ATOM 781 C CA . THR A 1 100 ? -14.383 1.38 -15.648 1 33.97 100 THR A CA 1
ATOM 782 C C . THR A 1 100 ? -13.32 0.725 -16.531 1 33.97 100 THR A C 1
ATOM 784 O O . THR A 1 100 ? -12.305 1.346 -16.844 1 33.97 100 THR A O 1
ATOM 787 N N . VAL A 1 101 ? -13.031 -0.385 -16.188 1 33.34 101 VAL A N 1
ATOM 788 C CA . VAL A 1 101 ? -12.555 -1.232 -17.281 1 33.34 101 VAL A CA 1
ATOM 789 C C . VAL A 1 101 ? -13.352 -0.941 -18.547 1 33.34 101 VAL A C 1
ATOM 791 O O . VAL A 1 101 ? -14.586 -0.969 -18.531 1 33.34 101 VAL A O 1
ATOM 794 N N . LEU A 1 102 ? -12.82 -0.128 -19.5 1 31.41 102 LEU A N 1
ATOM 795 C CA . LEU A 1 102 ? -13.062 -0.075 -20.938 1 31.41 102 LEU A CA 1
ATOM 796 C C . LEU A 1 102 ? -13.578 -1.414 -21.453 1 31.41 102 LEU A C 1
ATOM 798 O O . LEU A 1 102 ? -12.852 -2.414 -21.438 1 31.41 102 LEU A O 1
ATOM 802 N N . GLU A 1 103 ? -14.812 -1.818 -21.203 1 33.53 103 GLU A N 1
ATOM 803 C CA . GLU A 1 103 ? -15.539 -2.721 -22.094 1 33.53 103 GLU A CA 1
ATOM 804 C C . GLU A 1 103 ? -15.266 -2.395 -23.562 1 33.53 103 GLU A C 1
ATOM 806 O O . GLU A 1 103 ? -15.492 -1.271 -24 1 33.53 103 GLU A O 1
ATOM 811 N N . ALA A 1 104 ? -14.156 -2.908 -24.141 1 31.69 104 ALA A N 1
ATOM 812 C CA . ALA A 1 104 ? -14.039 -3.186 -25.562 1 31.69 104 ALA A CA 1
ATOM 813 C C . ALA A 1 104 ? -15.352 -3.723 -26.125 1 31.69 104 ALA A C 1
ATOM 815 O O . ALA A 1 104 ? -15.688 -4.891 -25.922 1 31.69 104 ALA A O 1
ATOM 816 N N . GLY A 1 105 ? -16.469 -2.967 -25.812 1 26.95 105 GLY A N 1
ATOM 817 C CA . GLY A 1 105 ? -17.609 -3.352 -26.625 1 26.95 105 GLY A CA 1
ATOM 818 C C . GLY A 1 105 ? -17.344 -3.291 -28.109 1 26.95 105 GLY A C 1
ATOM 819 O O . GLY A 1 105 ? -17.281 -2.207 -28.688 1 26.95 105 GLY A O 1
ATOM 820 N N . GLU A 1 106 ? -16.234 -3.609 -28.672 1 29.3 106 GLU A N 1
ATOM 821 C CA . GLU A 1 106 ? -16.562 -3.709 -30.094 1 29.3 106 GLU A CA 1
ATOM 822 C C . GLU A 1 106 ? -17.797 -4.582 -30.312 1 29.3 106 GLU A C 1
ATOM 824 O O . GLU A 1 106 ? -17.938 -5.637 -29.688 1 29.3 106 GLU A O 1
ATOM 829 N N . PRO A 1 107 ? -18.953 -3.928 -30.703 1 32.75 107 PRO A N 1
ATOM 830 C CA . PRO A 1 107 ? -20.078 -4.637 -31.328 1 32.75 107 PRO A CA 1
ATOM 831 C C . PRO A 1 107 ? -19.625 -5.746 -32.281 1 32.75 107 PRO A C 1
ATOM 833 O O . PRO A 1 107 ? -18.516 -5.688 -32.812 1 32.75 107 PRO A O 1
ATOM 836 N N . ARG A 1 108 ? -20.516 -6.871 -32.406 1 24.05 108 ARG A N 1
ATOM 837 C CA . ARG A 1 108 ? -20.797 -7.598 -33.625 1 24.05 108 ARG A CA 1
ATOM 838 C C . ARG A 1 108 ? -21.516 -6.707 -34.625 1 24.05 108 ARG A C 1
ATOM 840 O O . ARG A 1 108 ? -22.422 -5.957 -34.25 1 24.05 108 ARG A O 1
ATOM 847 N N . VAL B 1 1 ? 13.227 -34.719 -4.836 1 80.12 1 VAL B N 1
ATOM 848 C CA . VAL B 1 1 ? 11.969 -34.531 -4.117 1 80.12 1 VAL B CA 1
ATOM 849 C C . VAL B 1 1 ? 12.195 -33.562 -2.959 1 80.12 1 VAL B C 1
ATOM 851 O O . VAL B 1 1 ? 11.5 -32.531 -2.836 1 80.12 1 VAL B O 1
ATOM 854 N N . ALA B 1 2 ? 13.242 -33.719 -2.158 1 88.94 2 ALA B N 1
ATOM 855 C CA . ALA B 1 2 ? 13.516 -32.906 -0.978 1 88.94 2 ALA B CA 1
ATOM 856 C C . ALA B 1 2 ? 13.758 -31.453 -1.359 1 88.94 2 ALA B C 1
ATOM 858 O O . ALA B 1 2 ? 13.289 -30.531 -0.681 1 88.94 2 ALA B O 1
ATOM 859 N N . ARG B 1 3 ? 14.43 -31.297 -2.391 1 92.56 3 ARG B N 1
ATOM 860 C CA . ARG B 1 3 ? 14.75 -29.938 -2.83 1 92.56 3 ARG B CA 1
ATOM 861 C C . ARG B 1 3 ? 13.484 -29.188 -3.229 1 92.56 3 ARG B C 1
ATOM 863 O O . ARG B 1 3 ? 13.328 -28 -2.904 1 92.56 3 ARG B O 1
ATOM 870 N N . ARG B 1 4 ? 12.664 -29.938 -3.783 1 93.38 4 ARG B N 1
ATOM 871 C CA . ARG B 1 4 ? 11.406 -29.344 -4.215 1 93.38 4 ARG B CA 1
ATOM 872 C C . ARG B 1 4 ? 10.57 -28.906 -3.018 1 93.38 4 ARG B C 1
ATOM 874 O O . ARG B 1 4 ? 9.977 -27.828 -3.031 1 93.38 4 ARG B O 1
ATOM 881 N N . VAL B 1 5 ? 10.547 -29.656 -2.064 1 94.81 5 VAL B N 1
ATOM 882 C CA . VAL B 1 5 ? 9.773 -29.375 -0.857 1 94.81 5 VAL B CA 1
ATOM 883 C C . VAL B 1 5 ? 10.328 -28.141 -0.162 1 94.81 5 VAL B C 1
ATOM 885 O O . VAL B 1 5 ? 9.562 -27.281 0.298 1 94.81 5 VAL B O 1
ATOM 888 N N . PHE B 1 6 ? 11.562 -28.062 -0.104 1 94.81 6 PHE B N 1
ATOM 889 C CA . PHE B 1 6 ? 12.211 -26.922 0.546 1 94.81 6 PHE B CA 1
ATOM 890 C C . PHE B 1 6 ? 11.914 -25.641 -0.207 1 94.81 6 PHE B C 1
ATOM 892 O O . PHE B 1 6 ? 11.594 -24.609 0.403 1 94.81 6 PHE B O 1
ATOM 899 N N . THR B 1 7 ? 12.047 -25.703 -1.516 1 96.19 7 THR B N 1
ATOM 900 C CA . THR B 1 7 ? 11.766 -24.531 -2.334 1 96.19 7 THR B CA 1
ATOM 901 C C . THR B 1 7 ? 10.312 -24.094 -2.18 1 96.19 7 THR B C 1
ATOM 903 O O . THR B 1 7 ? 10.016 -22.906 -2.092 1 96.19 7 THR B O 1
ATOM 906 N N . ASN B 1 8 ? 9.508 -25.016 -2.133 1 96.81 8 ASN B N 1
ATOM 907 C CA . ASN B 1 8 ? 8.086 -24.734 -1.962 1 96.81 8 ASN B CA 1
ATOM 908 C C . ASN B 1 8 ? 7.801 -24.094 -0.611 1 96.81 8 ASN B C 1
ATOM 910 O O . ASN B 1 8 ? 6.992 -23.172 -0.521 1 96.81 8 ASN B O 1
ATOM 914 N N . SER B 1 9 ? 8.43 -24.578 0.356 1 97 9 SER B N 1
ATOM 915 C CA . SER B 1 9 ? 8.258 -24.031 1.701 1 97 9 SER B CA 1
ATOM 916 C C . SER B 1 9 ? 8.727 -22.578 1.782 1 97 9 SER B C 1
ATOM 918 O O . SER B 1 9 ? 8.086 -21.75 2.432 1 97 9 SER B O 1
ATOM 920 N N . ARG B 1 10 ? 9.805 -22.297 1.149 1 97.25 10 ARG B N 1
ATOM 921 C CA . ARG B 1 10 ? 10.336 -20.938 1.14 1 97.25 10 ARG B CA 1
ATOM 922 C C . ARG B 1 10 ? 9.375 -19.984 0.44 1 97.25 10 ARG B C 1
ATOM 924 O O . ARG B 1 10 ? 9.148 -18.859 0.906 1 97.25 10 ARG B O 1
ATOM 931 N N . GLU B 1 11 ? 8.844 -20.516 -0.645 1 96.88 11 GLU B N 1
ATOM 932 C CA . GLU B 1 11 ? 7.891 -19.703 -1.395 1 96.88 11 GLU B CA 1
ATOM 933 C C . GLU B 1 11 ? 6.621 -19.453 -0.589 1 96.88 11 GLU B C 1
ATOM 935 O O . GLU B 1 11 ? 6.062 -18.359 -0.62 1 96.88 11 GLU B O 1
ATOM 940 N N . ARG B 1 12 ? 6.238 -20.422 0.091 1 97.81 12 ARG B N 1
ATOM 941 C CA . ARG B 1 12 ? 5.062 -20.281 0.947 1 97.81 12 ARG B CA 1
ATOM 942 C C . ARG B 1 12 ? 5.297 -19.25 2.045 1 97.81 12 ARG B C 1
ATOM 944 O O . ARG B 1 12 ? 4.414 -18.453 2.346 1 97.81 12 ARG B O 1
ATOM 951 N N . TRP B 1 13 ? 6.461 -19.297 2.529 1 97.88 13 TRP B N 1
ATOM 952 C CA . TRP B 1 13 ? 6.824 -18.344 3.561 1 97.88 13 TRP B CA 1
ATOM 953 C C . TRP B 1 13 ? 6.832 -16.922 3 1 97.88 13 TRP B C 1
ATOM 955 O O . TRP B 1 13 ? 6.305 -15.992 3.627 1 97.88 13 TRP B O 1
ATOM 965 N N . ARG B 1 14 ? 7.414 -16.688 1.906 1 98 14 ARG B N 1
ATOM 966 C CA . ARG B 1 14 ? 7.48 -15.383 1.263 1 98 14 ARG B CA 1
ATOM 967 C C . ARG B 1 14 ? 6.086 -14.828 0.999 1 98 14 ARG B C 1
ATOM 969 O O . ARG B 1 14 ? 5.824 -13.648 1.248 1 98 14 ARG B O 1
ATOM 976 N N . GLN B 1 15 ? 5.203 -15.672 0.526 1 98.06 15 GLN B N 1
ATOM 977 C CA . GLN B 1 15 ? 3.832 -15.266 0.24 1 98.06 15 GLN B CA 1
ATOM 978 C C . GLN B 1 15 ? 3.094 -14.883 1.519 1 98.06 15 GLN B C 1
ATOM 980 O O . GLN B 1 15 ? 2.301 -13.938 1.522 1 98.06 15 GLN B O 1
ATOM 985 N N . GLN B 1 16 ? 3.373 -15.641 2.533 1 98.38 16 GLN B N 1
ATOM 986 C CA . GLN B 1 16 ? 2.756 -15.336 3.82 1 98.38 16 GLN B CA 1
ATOM 987 C C . GLN B 1 16 ? 3.197 -13.969 4.336 1 98.38 16 GLN B C 1
ATOM 989 O O . GLN B 1 16 ? 2.398 -13.234 4.918 1 98.38 16 GLN B O 1
ATOM 994 N N . ASN B 1 17 ? 4.438 -13.695 4.172 1 98.25 17 ASN B N 1
ATOM 995 C CA . ASN B 1 17 ? 4.953 -12.391 4.578 1 98.25 17 ASN B CA 1
ATOM 996 C C . ASN B 1 17 ? 4.258 -11.258 3.83 1 98.25 17 ASN B C 1
ATOM 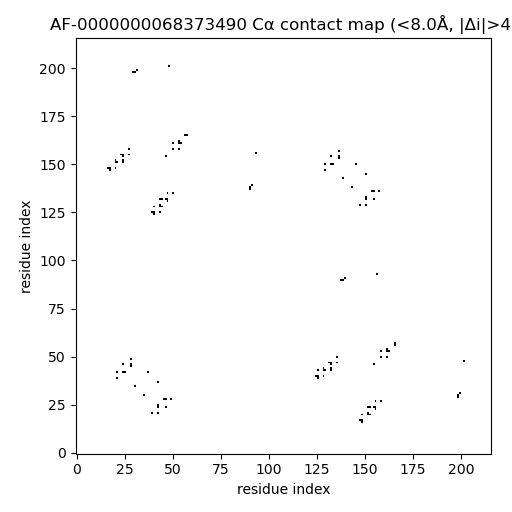998 O O . ASN B 1 17 ? 3.857 -10.258 4.434 1 98.25 17 ASN B O 1
ATOM 1002 N N . VAL B 1 18 ? 4.078 -11.367 2.631 1 98.75 18 VAL B N 1
ATOM 1003 C CA . VAL B 1 18 ? 3.422 -10.367 1.797 1 98.75 18 VAL B CA 1
ATOM 1004 C C . VAL B 1 18 ? 1.965 -10.211 2.227 1 98.75 18 VAL B C 1
ATOM 1006 O O . VAL B 1 18 ? 1.463 -9.086 2.34 1 98.75 18 VAL B O 1
ATOM 1009 N N . ASN B 1 19 ? 1.357 -11.344 2.494 1 98.5 19 ASN B N 1
ATOM 1010 C CA . ASN B 1 19 ? -0.025 -11.32 2.961 1 98.5 19 ASN B CA 1
ATOM 1011 C C . ASN B 1 19 ? -0.149 -10.602 4.305 1 98.5 19 ASN B C 1
ATOM 1013 O O . ASN B 1 19 ? -1.11 -9.867 4.531 1 98.5 19 ASN B O 1
ATOM 1017 N N . GLY B 1 20 ? 0.757 -10.898 5.109 1 98.56 20 GLY B N 1
ATOM 1018 C CA . GLY B 1 20 ? 0.787 -10.195 6.379 1 98.56 20 GLY B CA 1
ATOM 1019 C C . GLY B 1 20 ? 0.909 -8.688 6.219 1 98.56 20 GLY B C 1
ATOM 1020 O O . GLY B 1 20 ? 0.244 -7.926 6.926 1 98.56 20 GLY B O 1
ATOM 1021 N N . ALA B 1 21 ? 1.699 -8.32 5.305 1 98.75 21 ALA B N 1
ATOM 1022 C CA . ALA B 1 21 ? 1.893 -6.895 5.055 1 98.75 21 ALA B CA 1
ATOM 1023 C C . ALA B 1 21 ? 0.621 -6.262 4.5 1 98.75 21 ALA B C 1
ATOM 1025 O O . ALA B 1 21 ? 0.263 -5.141 4.879 1 98.75 21 ALA B O 1
ATOM 1026 N N . PHE B 1 22 ? -0.116 -6.91 3.711 1 98.69 22 PHE B N 1
ATOM 1027 C CA . PHE B 1 22 ? -1.399 -6.434 3.211 1 98.69 22 PHE B CA 1
ATOM 1028 C C . PHE B 1 22 ? -2.391 -6.25 4.352 1 98.69 22 PHE B C 1
ATOM 1030 O O . PHE B 1 22 ? -3.137 -5.27 4.383 1 98.69 22 PHE B O 1
ATOM 1037 N N . ALA B 1 23 ? -2.363 -7.238 5.188 1 97.88 23 ALA B N 1
ATOM 1038 C CA . ALA B 1 23 ? -3.289 -7.191 6.316 1 97.88 23 ALA B CA 1
ATOM 1039 C C . ALA B 1 23 ? -3.031 -5.969 7.188 1 97.88 23 ALA B C 1
ATOM 1041 O O . ALA B 1 23 ? -3.971 -5.293 7.621 1 97.88 23 ALA B O 1
ATOM 1042 N N . GLU B 1 24 ? -1.791 -5.742 7.457 1 97.94 24 GLU B N 1
ATOM 1043 C CA . GLU B 1 24 ? -1.413 -4.586 8.258 1 97.94 24 GLU B CA 1
ATOM 1044 C C . GLU B 1 24 ? -1.747 -3.281 7.543 1 97.94 24 GLU B C 1
ATOM 1046 O O . GLU B 1 24 ? -2.234 -2.332 8.164 1 97.94 24 GLU B O 1
ATOM 1051 N N . LEU B 1 25 ? -1.544 -3.242 6.309 1 98 25 LEU B N 1
ATOM 1052 C CA . LEU B 1 25 ? -1.856 -2.055 5.523 1 98 25 LEU B CA 1
ATOM 1053 C C . LEU B 1 25 ? -3.357 -1.783 5.52 1 98 25 LEU B C 1
ATOM 1055 O O . LEU B 1 25 ? -3.785 -0.631 5.617 1 98 25 LEU B O 1
ATOM 1059 N N . ARG B 1 26 ? -4.09 -2.791 5.422 1 97.06 26 ARG B N 1
ATOM 1060 C CA . ARG B 1 26 ? -5.543 -2.676 5.418 1 97.06 26 ARG B CA 1
ATOM 1061 C C . ARG B 1 26 ? -6.047 -2.031 6.707 1 97.06 26 ARG B C 1
ATOM 1063 O O . ARG B 1 26 ? -7.02 -1.277 6.691 1 97.06 26 ARG B O 1
ATOM 1070 N N . LYS B 1 27 ? -5.41 -2.262 7.734 1 96 27 LYS B N 1
ATOM 1071 C CA . LYS B 1 27 ? -5.812 -1.74 9.039 1 96 27 LYS B CA 1
ATOM 1072 C C . LYS B 1 27 ? -5.59 -0.232 9.117 1 96 27 LYS B C 1
ATOM 1074 O O . LYS B 1 27 ? -6.23 0.453 9.914 1 96 27 LYS B O 1
ATOM 1079 N N . LEU B 1 28 ? -4.707 0.251 8.336 1 95.12 28 LEU B N 1
ATOM 1080 C CA . LEU B 1 28 ? -4.352 1.666 8.375 1 95.12 28 LEU B CA 1
ATOM 1081 C C . LEU B 1 28 ? -5.328 2.494 7.551 1 95.12 28 LEU B C 1
ATOM 1083 O O . LEU B 1 28 ? -5.383 3.719 7.691 1 95.12 28 LEU B O 1
ATOM 1087 N N . ILE B 1 29 ? -6.023 1.842 6.691 1 95 29 ILE B N 1
ATOM 1088 C CA . ILE B 1 29 ? -6.875 2.557 5.742 1 95 29 ILE B CA 1
ATOM 1089 C C . ILE B 1 29 ? -8.297 2.635 6.285 1 95 29 ILE B C 1
ATOM 1091 O O . ILE B 1 29 ? -8.922 1.606 6.562 1 95 29 ILE B O 1
ATOM 1095 N N . PRO B 1 30 ? -8.773 3.805 6.328 1 92.25 30 PRO B N 1
ATOM 1096 C CA . PRO B 1 30 ? -10.156 3.949 6.793 1 92.25 30 PRO B CA 1
ATOM 1097 C C . PRO B 1 30 ? -11.18 3.467 5.766 1 92.25 30 PRO B C 1
ATOM 1099 O O . PRO B 1 30 ? -11.141 3.893 4.609 1 92.25 30 PRO B O 1
ATOM 1102 N N . THR B 1 31 ? -11.875 2.514 6.168 1 90.06 31 THR B N 1
ATOM 1103 C CA . THR B 1 31 ? -12.938 2.002 5.309 1 90.06 31 THR B CA 1
ATOM 1104 C C . THR B 1 31 ? -14.242 1.88 6.086 1 90.06 31 THR B C 1
ATOM 1106 O O . THR B 1 31 ? -14.234 1.775 7.312 1 90.06 31 THR B O 1
ATOM 1109 N N . HIS B 1 32 ? -15.359 2.115 5.406 1 88.88 32 HIS B N 1
ATOM 1110 C CA . HIS B 1 32 ? -16.672 1.917 6.012 1 88.88 32 HIS B CA 1
ATOM 1111 C C . HIS B 1 32 ? -17.5 0.907 5.223 1 88.88 32 HIS B C 1
ATOM 1113 O O . HIS B 1 32 ? -17.719 1.084 4.023 1 88.88 32 HIS B O 1
ATOM 1119 N N . PRO B 1 33 ? -17.953 -0.031 5.938 1 89.19 33 PRO B N 1
ATOM 1120 C CA . PRO B 1 33 ? -17.656 -0.532 7.281 1 89.19 33 PRO B CA 1
ATOM 1121 C C . PRO B 1 33 ? -16.203 -0.975 7.434 1 89.19 33 PRO B C 1
ATOM 1123 O O . PRO B 1 33 ? -15.531 -1.263 6.441 1 89.19 33 PRO B O 1
ATOM 1126 N N . PRO B 1 34 ? -15.734 -1.045 8.695 1 86.06 34 PRO B N 1
ATOM 1127 C CA . PRO B 1 34 ? -14.32 -1.354 8.938 1 86.06 34 PRO B CA 1
ATOM 1128 C C . PRO B 1 34 ? -13.969 -2.801 8.594 1 86.06 34 PRO B C 1
ATOM 1130 O O . PRO B 1 34 ? -12.812 -3.102 8.289 1 86.06 34 PRO B O 1
ATOM 1133 N N . ASP B 1 35 ? -14.914 -3.648 8.57 1 87.81 35 ASP B N 1
ATOM 1134 C CA . ASP B 1 35 ? -14.617 -5.062 8.336 1 87.81 35 ASP B CA 1
ATOM 1135 C C . ASP B 1 35 ? -14.828 -5.434 6.871 1 87.81 35 ASP B C 1
ATOM 1137 O O . ASP B 1 35 ? -14.805 -6.613 6.516 1 87.81 35 ASP B O 1
ATOM 1141 N N . LYS B 1 36 ? -15.031 -4.473 6.121 1 92.06 36 LYS B N 1
ATOM 1142 C CA . LYS B 1 36 ? -15.219 -4.738 4.699 1 92.06 36 LYS B CA 1
ATOM 1143 C C . LYS B 1 36 ? -14.008 -5.461 4.117 1 92.06 36 LYS B C 1
ATOM 1145 O O . LYS B 1 36 ? -12.867 -5.039 4.32 1 92.06 36 LYS B O 1
ATOM 1150 N N . LYS B 1 37 ? -14.281 -6.539 3.453 1 94.19 37 LYS B N 1
ATOM 1151 C CA . LYS B 1 37 ? -13.203 -7.285 2.807 1 94.19 37 LYS B CA 1
ATOM 1152 C C . LYS B 1 37 ? -12.75 -6.602 1.52 1 94.19 37 LYS B C 1
ATOM 1154 O O . LYS B 1 37 ? -13.578 -6.227 0.687 1 94.19 37 LYS B O 1
ATOM 1159 N N . LEU B 1 38 ? -11.539 -6.438 1.361 1 96.25 38 LEU B N 1
ATOM 1160 C CA . LEU B 1 38 ? -10.945 -5.812 0.182 1 96.25 38 LEU B CA 1
ATOM 1161 C C . LEU B 1 38 ? -9.961 -6.758 -0.493 1 96.25 38 LEU B C 1
ATOM 1163 O O . LEU B 1 38 ? -9.258 -7.52 0.182 1 96.25 38 LEU B O 1
ATOM 1167 N N . SER B 1 39 ? -9.914 -6.656 -1.8 1 97.5 39 SER B N 1
ATOM 1168 C CA . SER B 1 39 ? -8.891 -7.402 -2.533 1 97.5 39 SER B CA 1
ATOM 1169 C C . SER B 1 39 ? -7.527 -6.734 -2.412 1 97.5 39 SER B C 1
ATOM 1171 O O . SER B 1 39 ? -7.43 -5.59 -1.966 1 97.5 39 SER B O 1
ATOM 1173 N N . LYS B 1 40 ? -6.586 -7.449 -2.799 1 98.38 40 LYS B N 1
ATOM 1174 C CA . LYS B 1 40 ? -5.23 -6.906 -2.781 1 98.38 40 LYS B CA 1
ATOM 1175 C C . LYS B 1 40 ? -5.129 -5.648 -3.639 1 98.38 40 LYS B C 1
ATOM 1177 O O . LYS B 1 40 ? -4.52 -4.66 -3.232 1 98.38 40 LYS B O 1
ATOM 1182 N N . ASN B 1 41 ? -5.773 -5.812 -4.793 1 98.25 41 ASN B N 1
ATOM 1183 C CA . ASN B 1 41 ? -5.777 -4.668 -5.699 1 98.25 41 ASN B CA 1
ATOM 1184 C C . ASN B 1 41 ? -6.484 -3.465 -5.078 1 98.25 41 ASN B C 1
ATOM 1186 O O . ASN B 1 41 ? -6.008 -2.334 -5.191 1 98.25 41 ASN B O 1
ATOM 1190 N N . GLU B 1 42 ? -7.57 -3.711 -4.441 1 97.56 42 GLU B N 1
ATOM 1191 C CA . GLU B 1 42 ? -8.344 -2.648 -3.805 1 97.56 42 GLU B CA 1
ATOM 1192 C C . GLU B 1 42 ? -7.562 -2 -2.668 1 97.56 42 GLU B C 1
ATOM 1194 O O . GLU B 1 42 ? -7.578 -0.776 -2.514 1 97.56 42 GLU B O 1
ATOM 1199 N N . ILE B 1 43 ? -6.879 -2.764 -1.906 1 98.31 43 ILE B N 1
ATOM 1200 C CA . ILE B 1 43 ? -6.09 -2.246 -0.792 1 98.31 43 ILE B CA 1
ATOM 1201 C C . ILE B 1 43 ? -5.008 -1.306 -1.316 1 98.31 43 ILE B C 1
ATOM 1203 O O . ILE B 1 43 ? -4.809 -0.217 -0.773 1 98.31 43 ILE B O 1
ATOM 1207 N N . LEU B 1 44 ? -4.41 -1.685 -2.354 1 98.75 44 LEU B N 1
ATOM 1208 C CA . LEU B 1 44 ? -3.355 -0.871 -2.951 1 98.75 44 LEU B CA 1
ATOM 1209 C C . LEU B 1 44 ? -3.912 0.457 -3.453 1 98.75 44 LEU B C 1
ATOM 1211 O O . LEU B 1 44 ? -3.344 1.517 -3.18 1 98.75 44 LEU B O 1
ATOM 1215 N N . ARG B 1 45 ? -4.973 0.37 -4.145 1 98.06 45 ARG B N 1
ATOM 1216 C CA . ARG B 1 45 ? -5.59 1.558 -4.723 1 98.06 45 ARG B CA 1
ATOM 1217 C C . ARG B 1 45 ? -6.098 2.498 -3.637 1 98.06 45 ARG B C 1
ATOM 1219 O O . ARG B 1 45 ? -5.938 3.717 -3.736 1 98.06 45 ARG B O 1
ATOM 1226 N N . LEU B 1 46 ? -6.688 1.883 -2.641 1 97.56 46 LEU B N 1
ATOM 1227 C CA . LEU B 1 46 ? -7.168 2.695 -1.528 1 97.56 46 LEU B CA 1
ATOM 1228 C C . LEU B 1 46 ? -6.004 3.326 -0.771 1 97.56 46 LEU B C 1
ATOM 1230 O O . LEU B 1 46 ? -6.094 4.473 -0.33 1 97.56 46 LEU B O 1
ATOM 1234 N N . ALA B 1 47 ? -4.906 2.576 -0.649 1 98.31 47 ALA B N 1
ATOM 1235 C CA . ALA B 1 47 ? -3.711 3.113 0.001 1 98.31 47 ALA B CA 1
ATOM 1236 C C . ALA B 1 47 ? -3.172 4.324 -0.756 1 98.31 47 ALA B C 1
ATOM 1238 O O . ALA B 1 47 ? -2.811 5.332 -0.147 1 98.31 47 ALA B O 1
ATOM 1239 N N . MET B 1 48 ? -3.156 4.215 -2.049 1 98.38 48 MET B N 1
ATOM 1240 C CA . MET B 1 48 ? -2.705 5.324 -2.885 1 98.38 48 MET B CA 1
ATOM 1241 C C . MET B 1 48 ? -3.58 6.555 -2.676 1 98.38 48 MET B C 1
ATOM 1243 O O . MET B 1 48 ? -3.07 7.66 -2.496 1 98.38 48 MET B O 1
ATOM 1247 N N . LYS B 1 49 ? -4.852 6.332 -2.699 1 97.81 49 LYS B N 1
ATOM 1248 C CA . LYS B 1 49 ? -5.801 7.426 -2.496 1 97.81 49 LYS B CA 1
ATOM 1249 C C . LYS B 1 49 ? -5.625 8.055 -1.116 1 97.81 49 LYS B C 1
ATOM 1251 O O . LYS B 1 49 ? -5.66 9.281 -0.977 1 97.81 49 LYS B O 1
ATOM 1256 N N . TYR B 1 50 ? -5.457 7.234 -0.167 1 97.56 50 TYR B N 1
ATOM 1257 C CA . TYR B 1 50 ? -5.297 7.699 1.206 1 97.56 50 TYR B CA 1
ATOM 1258 C C . TYR B 1 50 ? -4.023 8.523 1.357 1 97.56 50 TYR B C 1
ATOM 1260 O O . TYR B 1 50 ? -4.031 9.578 1.992 1 97.56 50 TYR B O 1
ATOM 1268 N N . ILE B 1 51 ? -2.957 8.078 0.762 1 97.69 51 ILE B N 1
ATOM 1269 C CA . ILE B 1 51 ? -1.694 8.805 0.796 1 97.69 51 ILE B CA 1
ATOM 1270 C C . ILE B 1 51 ? -1.871 10.172 0.14 1 97.69 51 ILE B C 1
ATOM 1272 O O . ILE B 1 51 ? -1.47 11.195 0.703 1 97.69 51 ILE B O 1
ATOM 1276 N N . ASN B 1 52 ? -2.473 10.172 -1.029 1 97 52 ASN B N 1
ATOM 1277 C CA . ASN B 1 52 ? -2.703 11.438 -1.73 1 97 52 ASN B CA 1
ATOM 1278 C C . ASN B 1 52 ? -3.572 12.383 -0.907 1 97 52 ASN B C 1
ATOM 1280 O O . ASN B 1 52 ? -3.334 13.594 -0.889 1 97 52 ASN B O 1
ATOM 1284 N N . PHE B 1 53 ? -4.547 11.852 -0.259 1 96.44 53 PHE B N 1
ATOM 1285 C CA . PHE B 1 53 ? -5.414 12.633 0.619 1 96.44 53 PHE B CA 1
ATOM 1286 C C . PHE B 1 53 ? -4.609 13.266 1.748 1 96.44 53 PHE B C 1
ATOM 1288 O O . PHE B 1 53 ? -4.75 14.461 2.02 1 96.44 53 PHE B O 1
ATOM 1295 N N . LEU B 1 54 ? -3.775 12.477 2.451 1 95.06 54 LEU B N 1
ATOM 1296 C CA . LEU B 1 54 ? -2.961 12.961 3.561 1 95.06 54 LEU B CA 1
ATOM 1297 C C . LEU B 1 54 ? -1.995 14.047 3.092 1 95.06 54 LEU B C 1
ATOM 1299 O O . LEU B 1 54 ? -1.818 15.062 3.77 1 95.06 54 LEU B O 1
ATOM 1303 N N . VAL B 1 55 ? -1.488 13.844 1.919 1 94.75 55 VAL B N 1
ATOM 1304 C CA . VAL B 1 55 ? -0.537 14.797 1.361 1 94.75 55 VAL B CA 1
ATOM 1305 C C . VAL B 1 55 ? -1.249 16.109 1.048 1 94.75 55 VAL B C 1
ATOM 1307 O O . VAL B 1 55 ? -0.713 17.188 1.306 1 94.75 55 VAL B O 1
ATOM 1310 N N . LYS B 1 56 ? -2.359 15.984 0.516 1 94.5 56 LYS B N 1
ATOM 1311 C CA . LYS B 1 56 ? -3.152 17.172 0.211 1 94.5 56 LYS B CA 1
ATOM 1312 C C . LYS B 1 56 ? -3.504 17.938 1.482 1 94.5 56 LYS B C 1
ATOM 1314 O O . LYS B 1 56 ? -3.447 19.172 1.507 1 94.5 56 LYS B O 1
ATOM 1319 N N . LEU B 1 57 ? -3.906 17.234 2.457 1 91.75 57 LEU B N 1
ATOM 1320 C CA . LEU B 1 57 ? -4.246 17.859 3.736 1 91.75 57 LEU B CA 1
ATOM 1321 C C . LEU B 1 57 ? -3.057 18.625 4.305 1 91.75 57 LEU B C 1
ATOM 1323 O O . LEU B 1 57 ? -3.213 19.734 4.816 1 91.75 57 LEU B O 1
ATOM 1327 N N . LEU B 1 58 ? -1.958 18.078 4.199 1 91.5 58 LEU B N 1
ATOM 1328 C CA . LEU B 1 58 ? -0.741 18.719 4.695 1 91.5 58 LEU B CA 1
ATOM 1329 C C . LEU B 1 58 ? -0.419 19.984 3.902 1 91.5 58 LEU B C 1
ATOM 1331 O O . LEU B 1 58 ? -0.011 20.984 4.477 1 91.5 58 LEU B O 1
ATOM 1335 N N . SER B 1 59 ? -0.588 19.906 2.641 1 89.94 59 SER B N 1
ATOM 1336 C CA . SER B 1 59 ? -0.318 21.047 1.769 1 89.94 59 SER B CA 1
ATOM 1337 C C . SER B 1 59 ? -1.292 22.188 2.035 1 89.94 59 SER B C 1
ATOM 1339 O O . SER B 1 59 ? -0.907 23.359 2.002 1 89.94 59 SER B O 1
ATOM 1341 N N . ASP B 1 60 ? -2.492 21.906 2.309 1 88.12 60 ASP B N 1
ATOM 1342 C CA . ASP B 1 60 ? -3.52 22.891 2.609 1 88.12 60 ASP B CA 1
ATOM 1343 C C . ASP B 1 60 ? -3.236 23.594 3.936 1 88.12 60 ASP B C 1
ATOM 1345 O O . ASP B 1 60 ? -3.443 24.812 4.062 1 88.12 60 ASP B O 1
ATOM 1349 N N . GLN B 1 61 ? -2.801 22.953 4.879 1 81.88 61 GLN B N 1
ATOM 1350 C CA . GLN B 1 61 ? -2.467 23.516 6.184 1 81.88 61 GLN B CA 1
ATOM 1351 C C . GLN B 1 61 ? -1.256 24.438 6.094 1 81.88 61 GLN B C 1
ATOM 1353 O O . GLN B 1 61 ? -1.207 25.469 6.762 1 81.88 61 GLN B O 1
ATOM 1358 N N . ALA B 1 62 ? -0.433 24.078 5.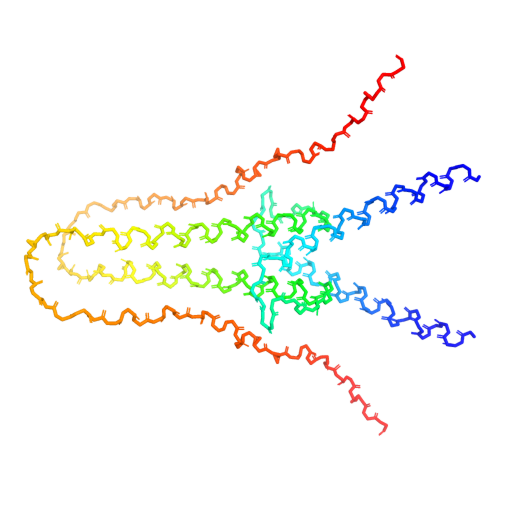277 1 79.31 62 ALA B N 1
ATOM 1359 C CA . ALA B 1 62 ? 0.748 24.906 5.09 1 79.31 62 ALA B CA 1
ATOM 1360 C C . ALA B 1 62 ? 0.388 26.219 4.383 1 79.31 62 ALA B C 1
ATOM 1362 O O . ALA B 1 62 ? 0.936 27.266 4.703 1 79.31 62 ALA B O 1
ATOM 1363 N N . ARG B 1 63 ? -0.451 26.109 3.549 1 82.12 63 ARG B N 1
ATOM 1364 C CA . ARG B 1 63 ? -0.909 27.297 2.828 1 82.12 63 ARG B CA 1
ATOM 1365 C C . ARG B 1 63 ? -1.684 28.234 3.748 1 82.12 63 ARG B C 1
ATOM 1367 O O . ARG B 1 63 ? -1.524 29.453 3.678 1 82.12 63 ARG B O 1
ATOM 1374 N N . LEU B 1 64 ? -2.385 27.672 4.609 1 73.19 64 LEU B N 1
ATOM 1375 C CA . LEU B 1 64 ? -3.141 28.469 5.562 1 73.19 64 LEU B CA 1
ATOM 1376 C C . LEU B 1 64 ? -2.215 29.109 6.594 1 73.19 64 LEU B C 1
ATOM 1378 O O . LEU B 1 64 ? -2.414 30.266 6.988 1 73.19 64 LEU B O 1
ATOM 1382 N N . ALA B 1 65 ? -1.261 28.422 6.98 1 63.97 65 ALA B N 1
ATOM 1383 C CA . ALA B 1 65 ? -0.291 28.969 7.934 1 63.97 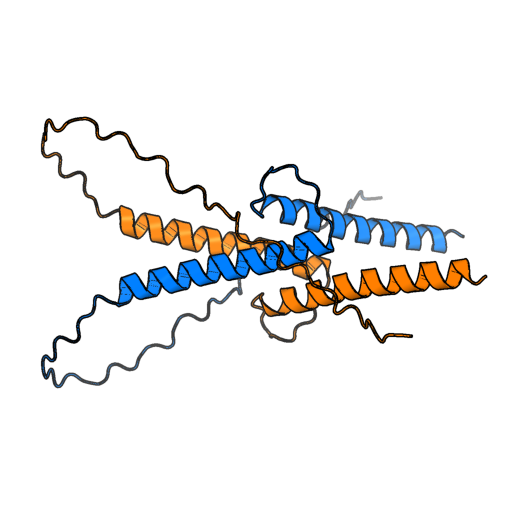65 ALA B CA 1
ATOM 1384 C C . ALA B 1 65 ? 0.617 30 7.273 1 63.97 65 ALA B C 1
ATOM 1386 O O . ALA B 1 65 ? 1.031 30.969 7.914 1 63.97 65 ALA B O 1
ATOM 1387 N N . GLY B 1 66 ? 1.05 29.797 6.145 1 59.53 66 GLY B N 1
ATOM 1388 C CA . GLY B 1 66 ? 1.876 30.75 5.43 1 59.53 66 GLY B CA 1
ATOM 1389 C C . GLY B 1 66 ? 1.073 31.859 4.773 1 59.53 66 GLY B C 1
ATOM 1390 O O . GLY B 1 66 ? 1.643 32.812 4.242 1 59.53 66 GLY B O 1
ATOM 1391 N N . GLY B 1 67 ? -0.121 31.734 4.582 1 52.16 67 GLY B N 1
ATOM 1392 C CA . GLY B 1 67 ? -0.878 32.812 3.943 1 52.16 67 GLY B CA 1
ATOM 1393 C C . GLY B 1 67 ? -0.94 34.062 4.77 1 52.16 67 GLY B C 1
ATOM 1394 O O . GLY B 1 67 ? -1.453 35.094 4.312 1 52.16 67 GLY B O 1
ATOM 1395 N N . GLU B 1 68 ? -0.832 34.062 6.09 1 46.72 68 GLU B N 1
ATOM 1396 C CA . GLU B 1 68 ? -0.999 35.375 6.719 1 46.72 68 GLU B CA 1
ATOM 1397 C C . GLU B 1 68 ? 0.172 36.281 6.395 1 46.72 68 GLU B C 1
ATOM 1399 O O . GLU B 1 68 ? 0.249 37.406 6.91 1 46.72 68 GLU B O 1
ATOM 1404 N N . THR B 1 69 ? 1.291 35.844 6.043 1 43.31 69 THR B N 1
ATOM 1405 C CA . THR B 1 69 ? 2.178 36.969 5.789 1 43.31 69 THR B CA 1
ATOM 1406 C C . THR B 1 69 ? 1.626 37.844 4.672 1 43.31 69 THR B C 1
ATOM 1408 O O . THR B 1 69 ? 1.565 37.438 3.516 1 43.31 69 THR B O 1
ATOM 1411 N N . ALA B 1 70 ? 0.615 38.656 4.945 1 40.03 70 ALA B N 1
ATOM 1412 C CA . ALA B 1 70 ? 0.317 39.875 4.176 1 40.03 70 ALA B CA 1
ATOM 1413 C C . ALA B 1 70 ? 1.599 40.562 3.723 1 40.03 70 ALA B C 1
ATOM 1415 O O . ALA B 1 70 ? 2.568 40.625 4.48 1 40.03 70 ALA B O 1
ATOM 1416 N N . GLU B 1 71 ? 1.875 40.656 2.43 1 38.56 71 GLU B N 1
ATOM 1417 C CA . GLU B 1 71 ? 2.705 41.688 1.81 1 38.56 71 GLU B CA 1
ATOM 1418 C C . GLU B 1 71 ? 2.477 43.062 2.461 1 38.56 71 GLU B C 1
ATOM 1420 O O . GLU B 1 71 ? 1.494 43.719 2.162 1 38.56 71 GLU B O 1
ATOM 1425 N N . THR B 1 72 ? 2.518 43.219 3.719 1 35.91 72 THR B N 1
ATOM 1426 C CA . THR B 1 72 ? 2.891 44.594 4.07 1 35.91 72 THR B CA 1
ATOM 1427 C C . THR B 1 72 ? 4.141 45.031 3.307 1 35.91 72 THR B C 1
ATOM 1429 O O . THR B 1 72 ? 5.188 44.375 3.406 1 35.91 72 THR B O 1
ATOM 1432 N N . ASN B 1 73 ? 4.027 45.75 2.121 1 35.44 73 ASN B N 1
ATOM 1433 C CA . ASN B 1 73 ? 4.969 46.594 1.392 1 35.44 73 ASN B CA 1
ATOM 1434 C C . ASN B 1 73 ? 5.906 47.344 2.338 1 35.44 73 ASN B C 1
ATOM 1436 O O . ASN B 1 73 ? 5.742 48.562 2.568 1 35.44 73 ASN B O 1
ATOM 1440 N N . SER B 1 74 ? 6.125 47.094 3.529 1 36.25 74 SER B N 1
ATOM 1441 C CA . SER B 1 74 ? 7.184 47.969 4 1 36.25 74 SER B CA 1
ATOM 1442 C C . SER B 1 74 ? 8.461 47.781 3.193 1 36.25 74 SER B C 1
ATOM 1444 O O . SER B 1 74 ? 8.859 46.656 2.902 1 36.25 74 SER B O 1
ATOM 1446 N N . PRO B 1 75 ? 8.992 48.875 2.426 1 36.91 75 PRO B N 1
ATOM 1447 C CA . PRO B 1 75 ? 10.25 49.031 1.679 1 36.91 75 PRO B CA 1
ATOM 1448 C C . PRO B 1 75 ? 11.445 48.438 2.418 1 36.91 75 PRO B C 1
ATOM 1450 O O . PRO B 1 75 ? 12.594 48.719 2.068 1 36.91 75 PRO B O 1
ATOM 1453 N N . CYS B 1 76 ? 11.312 47.562 3.354 1 32.28 76 CYS B N 1
ATOM 1454 C CA . CYS B 1 76 ? 12.57 47.344 4.055 1 32.28 76 CYS B CA 1
ATOM 1455 C C . CYS B 1 76 ? 13.648 46.844 3.098 1 32.28 76 CYS B C 1
ATOM 1457 O O . CYS B 1 76 ? 13.406 45.938 2.295 1 32.28 76 CYS B O 1
ATOM 1459 N N . ASN B 1 77 ? 14.703 47.625 2.801 1 29.69 77 ASN B N 1
ATOM 1460 C CA . ASN B 1 77 ? 16.016 47.5 2.174 1 29.69 77 ASN B CA 1
ATOM 1461 C C . ASN B 1 77 ? 16.688 46.188 2.545 1 29.69 77 ASN B C 1
ATOM 1463 O O . ASN B 1 77 ? 17.891 46 2.324 1 29.69 77 ASN B O 1
ATOM 1467 N N . GLY B 1 78 ? 16.156 45.469 3.545 1 31.33 78 GLY B N 1
ATOM 1468 C CA . GLY B 1 78 ? 17.094 44.531 4.129 1 31.33 78 GLY B CA 1
ATOM 1469 C C . GLY B 1 78 ? 17.609 43.5 3.139 1 31.33 78 GLY B C 1
ATOM 1470 O O . GLY B 1 78 ? 17.047 43.344 2.051 1 31.33 78 GLY B O 1
ATOM 1471 N N . THR B 1 79 ? 18.906 43.031 3.35 1 32.66 79 THR B N 1
ATOM 1472 C CA . THR B 1 79 ? 19.828 42.125 2.678 1 32.66 79 THR B CA 1
ATOM 1473 C C . THR B 1 79 ? 19.188 40.781 2.428 1 32.66 79 THR B C 1
ATOM 1475 O O . THR B 1 79 ? 18.312 40.344 3.189 1 32.66 79 THR B O 1
ATOM 1478 N N . PRO B 1 80 ? 19.188 40.281 1.154 1 31.72 80 PRO B N 1
ATOM 1479 C CA . PRO B 1 80 ? 18.641 39.094 0.522 1 31.72 80 PRO B CA 1
ATOM 1480 C C . PRO B 1 80 ? 18.938 37.812 1.312 1 31.72 80 PRO B C 1
ATOM 1482 O O . PRO B 1 80 ? 20.094 37.469 1.533 1 31.72 80 PRO B O 1
ATOM 1485 N N . ARG B 1 81 ? 18.297 37.625 2.467 1 31.59 81 ARG B N 1
ATOM 1486 C CA . ARG B 1 81 ? 18.594 36.406 3.178 1 31.59 81 ARG B CA 1
ATOM 1487 C C . ARG B 1 81 ? 18.391 35.188 2.275 1 31.59 81 ARG B C 1
ATOM 1489 O O . ARG B 1 81 ? 17.484 35.156 1.448 1 31.59 81 ARG B O 1
ATOM 1496 N N . THR B 1 82 ? 19.5 34.469 1.994 1 30.61 82 THR B N 1
ATOM 1497 C CA . THR B 1 82 ? 19.688 33.219 1.224 1 30.61 82 THR B CA 1
ATOM 1498 C C . THR B 1 82 ? 18.703 32.156 1.689 1 30.61 82 THR B C 1
ATOM 1500 O O . THR B 1 82 ? 18.609 31.859 2.885 1 30.61 82 THR B O 1
ATOM 1503 N N . PRO B 1 83 ? 17.594 32 0.978 1 30.25 83 PRO B N 1
ATOM 1504 C CA . PRO B 1 83 ? 16.578 30.984 1.301 1 30.25 83 PRO B CA 1
ATOM 1505 C C . PRO B 1 83 ? 17.203 29.641 1.66 1 30.25 83 PRO B C 1
ATOM 1507 O O . PRO B 1 83 ? 18.156 29.203 1.026 1 30.25 83 PRO B O 1
ATOM 1510 N N . SER B 1 84 ? 17.391 29.359 2.982 1 32.31 84 SER B N 1
ATOM 1511 C CA . SER B 1 84 ? 17.891 28.062 3.398 1 32.31 84 SER B CA 1
ATOM 1512 C C . SER B 1 84 ? 17.094 26.922 2.756 1 32.31 84 SER B C 1
ATOM 1514 O O . SER B 1 84 ? 15.883 27.031 2.582 1 32.31 84 SER B O 1
ATOM 1516 N N . PRO B 1 85 ? 17.781 26.109 1.94 1 29.52 85 PRO B N 1
ATOM 1517 C CA . PRO B 1 85 ? 17.234 24.953 1.242 1 29.52 85 PRO B CA 1
ATOM 1518 C C . PRO B 1 85 ? 16.297 24.125 2.115 1 29.52 85 PRO B C 1
ATOM 1520 O O . PRO B 1 85 ? 16.469 24.062 3.334 1 29.52 85 PRO B O 1
ATOM 1523 N N . SER B 1 86 ? 14.977 24.203 1.986 1 32.12 86 SER B N 1
ATOM 1524 C CA . SER B 1 86 ? 13.898 23.422 2.582 1 32.12 86 SER B CA 1
ATOM 1525 C C . SER B 1 86 ? 14.32 21.969 2.805 1 32.12 86 SER B C 1
ATOM 1527 O O . SER B 1 86 ? 15.086 21.422 2.014 1 32.12 86 SER B O 1
ATOM 1529 N N . ALA B 1 87 ? 14.086 21.406 4.059 1 31.7 87 ALA B N 1
ATOM 1530 C CA . ALA B 1 87 ? 14.359 20.156 4.762 1 31.7 87 ALA B CA 1
ATOM 1531 C C . ALA B 1 87 ? 13.961 18.953 3.912 1 31.7 87 ALA B C 1
ATOM 1533 O O . ALA B 1 87 ? 12.844 18.891 3.4 1 31.7 87 ALA B O 1
ATOM 1534 N N . SER B 1 88 ? 14.789 18.5 2.979 1 31 88 SER B N 1
ATOM 1535 C CA . SER B 1 88 ? 14.727 17.141 2.463 1 31 88 SER B CA 1
ATOM 1536 C C . SER B 1 88 ? 14.234 16.172 3.529 1 31 88 SER B C 1
ATOM 1538 O O . SER B 1 88 ? 14.82 16.078 4.609 1 31 88 SER B O 1
ATOM 1540 N N . ILE B 1 89 ? 12.992 16.062 3.688 1 34.12 89 ILE B N 1
ATOM 1541 C CA . ILE B 1 89 ? 12.547 14.922 4.492 1 34.12 89 ILE B CA 1
ATOM 1542 C C . ILE B 1 89 ? 13.477 13.734 4.273 1 34.12 89 ILE B C 1
ATOM 1544 O O . ILE B 1 89 ? 13.547 13.18 3.176 1 34.12 89 ILE B O 1
ATOM 1548 N N . LYS B 1 90 ? 14.672 13.836 4.773 1 34.69 90 LYS B N 1
ATOM 1549 C CA . LYS B 1 90 ? 15.5 12.641 4.883 1 34.69 90 LYS B CA 1
ATOM 1550 C C . LYS B 1 90 ? 14.68 11.453 5.383 1 34.69 90 LYS B C 1
ATOM 1552 O O . LYS B 1 90 ? 14.32 11.383 6.559 1 34.69 90 LYS B O 1
ATOM 1557 N N . LEU B 1 91 ? 13.586 11.172 4.738 1 37.69 91 LEU B N 1
ATOM 1558 C CA . LEU B 1 91 ? 13.055 9.836 4.988 1 37.69 91 LEU B CA 1
ATOM 1559 C C . LEU B 1 91 ? 14.18 8.836 5.207 1 37.69 91 LEU B C 1
ATOM 1561 O O . LEU B 1 91 ? 14.461 8.008 4.332 1 37.69 91 LEU B O 1
ATOM 1565 N N . GLU B 1 92 ? 15.469 9.273 5.332 1 37.72 92 GLU B N 1
ATOM 1566 C CA . GLU B 1 92 ? 16.547 8.336 5.617 1 37.72 92 GLU B CA 1
ATOM 1567 C C . GLU B 1 92 ? 16.141 7.336 6.695 1 37.72 92 GLU B C 1
ATOM 1569 O O . GLU B 1 92 ? 16.562 6.18 6.664 1 37.72 92 GLU B O 1
ATOM 1574 N N . GLN B 1 93 ? 15.773 7.988 7.914 1 34.16 93 GLN B N 1
ATOM 1575 C CA . GLN B 1 93 ? 15.742 7.109 9.078 1 34.16 93 GLN B CA 1
ATOM 1576 C C . GLN B 1 93 ? 14.594 6.109 8.992 1 34.16 93 GLN B C 1
ATOM 1578 O O . GLN B 1 93 ? 13.867 5.898 9.961 1 34.16 93 GLN B O 1
ATOM 1583 N N . LEU B 1 94 ? 13.664 6.371 8.172 1 36.5 94 LEU B N 1
ATOM 1584 C CA . LEU B 1 94 ? 12.875 5.145 8.125 1 36.5 94 LEU B CA 1
ATOM 1585 C C . LEU B 1 94 ? 13.773 3.916 8.086 1 36.5 94 LEU B C 1
ATOM 1587 O O . LEU B 1 94 ? 14.305 3.568 7.031 1 36.5 94 LEU B O 1
ATOM 1591 N N . THR B 1 95 ? 14.977 4.039 8.688 1 31.66 95 THR B N 1
ATOM 1592 C CA . THR B 1 95 ? 15.945 2.963 8.859 1 31.66 95 THR B CA 1
ATOM 1593 C C . THR B 1 95 ? 15.25 1.604 8.867 1 31.66 95 THR B C 1
ATOM 1595 O O . THR B 1 95 ? 14.062 1.51 9.18 1 31.66 95 THR B O 1
ATOM 1598 N N . ALA B 1 96 ? 16.125 0.607 8.422 1 32.97 96 ALA B N 1
ATOM 1599 C CA . ALA B 1 96 ? 16.219 -0.849 8.438 1 32.97 96 ALA B CA 1
ATOM 1600 C C . ALA B 1 96 ? 15.766 -1.416 9.781 1 32.97 96 ALA B C 1
ATOM 1602 O O . ALA B 1 96 ? 16.562 -1.514 10.719 1 32.97 96 ALA B O 1
ATOM 1603 N N . GLU B 1 97 ? 15.102 -0.855 10.57 1 33.84 97 GLU B N 1
ATOM 1604 C CA . GLU B 1 97 ? 14.742 -2.018 11.375 1 33.84 97 GLU B CA 1
ATOM 1605 C C . GLU B 1 97 ? 14.477 -3.236 10.5 1 33.84 97 GLU B C 1
ATOM 1607 O O . GLU B 1 97 ? 13.602 -3.205 9.633 1 33.84 97 GLU B O 1
ATOM 1612 N N . SER B 1 98 ? 15.43 -3.889 10.031 1 32.72 98 SER B N 1
ATOM 1613 C CA . SER B 1 98 ? 15.523 -5.305 9.695 1 32.72 98 SER B CA 1
ATOM 1614 C C . SER B 1 98 ? 14.391 -6.102 10.336 1 32.72 98 SER B C 1
ATOM 1616 O O . SER B 1 98 ? 14.203 -6.059 11.555 1 32.72 98 SER B O 1
ATOM 1618 N N . MET B 1 99 ? 13.25 -6.133 9.688 1 32.38 99 MET B N 1
ATOM 1619 C CA . MET B 1 99 ? 12.469 -7.324 10.008 1 32.38 99 MET B CA 1
ATOM 1620 C C . MET B 1 99 ? 13.367 -8.438 10.531 1 32.38 99 MET B C 1
ATOM 1622 O O . MET B 1 99 ? 14.102 -9.062 9.758 1 32.38 99 MET B O 1
ATOM 1626 N N . THR B 1 100 ? 14.234 -8.102 11.398 1 33.44 100 THR B N 1
ATOM 1627 C CA . THR B 1 100 ? 14.773 -9.211 12.172 1 33.44 100 THR B CA 1
ATOM 1628 C C . THR B 1 100 ? 13.766 -10.359 12.242 1 33.44 100 THR B C 1
ATOM 1630 O O . THR B 1 100 ? 12.695 -10.219 12.828 1 33.44 100 THR B O 1
ATOM 1633 N N . VAL B 1 101 ? 13.617 -10.93 11.203 1 32.66 101 VAL B N 1
ATOM 1634 C CA . VAL B 1 101 ? 13.234 -12.336 11.328 1 32.66 101 VAL B CA 1
ATOM 1635 C C . VAL B 1 101 ? 13.93 -12.953 12.539 1 32.66 101 VAL B C 1
ATOM 1637 O O . VAL B 1 101 ? 15.156 -12.93 12.641 1 32.66 101 VAL B O 1
ATOM 1640 N N . LEU B 1 102 ? 13.273 -13 13.742 1 30.97 102 LEU B N 1
ATOM 1641 C CA . LEU B 1 102 ? 13.484 -13.961 14.82 1 30.97 102 LEU B CA 1
ATOM 1642 C C . LEU B 1 102 ? 14.07 -15.266 14.281 1 30.97 102 LEU B C 1
ATOM 1644 O O . LEU B 1 102 ? 13.414 -15.984 13.531 1 30.97 102 LEU B O 1
ATOM 1648 N N . GLU B 1 103 ? 15.312 -15.312 13.898 1 32.97 103 GLU B N 1
ATOM 1649 C CA . GLU B 1 103 ? 16.141 -16.516 13.867 1 32.97 103 GLU B CA 1
ATOM 1650 C C . GLU B 1 103 ? 15.867 -17.406 15.086 1 32.97 103 GLU B C 1
ATOM 1652 O O . GLU B 1 103 ? 16.016 -16.969 16.219 1 32.97 103 GLU B O 1
ATOM 1657 N N . ALA B 1 104 ? 14.773 -18.219 15.039 1 31.8 104 ALA B N 1
ATOM 1658 C CA . ALA B 1 104 ? 14.719 -19.484 15.766 1 31.8 104 ALA B CA 1
ATOM 1659 C C . ALA B 1 104 ? 16.078 -20.156 15.789 1 31.8 104 ALA B C 1
ATOM 1661 O O . ALA B 1 104 ? 16.5 -20.766 14.797 1 31.8 104 ALA B O 1
ATOM 1662 N N . GLY B 1 105 ? 17.078 -19.359 16.234 1 27.14 105 GLY B N 1
ATOM 1663 C CA . GLY B 1 105 ? 18.281 -20.125 16.547 1 27.14 105 GLY B CA 1
ATOM 1664 C C . GLY B 1 105 ? 18.031 -21.219 17.562 1 27.14 105 GLY B C 1
ATOM 1665 O O . GLY B 1 105 ? 17.875 -20.938 18.766 1 27.14 105 GLY B O 1
ATOM 1666 N N . GLU B 1 106 ? 16.938 -21.922 17.641 1 29.47 106 GLU B N 1
ATOM 1667 C CA . GLU B 1 106 ? 17.312 -23.031 18.531 1 29.47 106 GLU B CA 1
ATOM 1668 C C . GLU B 1 106 ? 18.641 -23.656 18.125 1 29.47 106 GLU B C 1
ATOM 1670 O O . GLU B 1 106 ? 18.906 -23.828 16.938 1 29.47 106 GLU B O 1
ATOM 1675 N N . PRO B 1 107 ? 19.672 -23.469 19 1 32.59 107 PRO B N 1
ATOM 1676 C CA . PRO B 1 107 ? 20.891 -24.281 18.969 1 32.59 107 PRO B CA 1
ATOM 1677 C C . PRO B 1 107 ? 20.609 -25.734 18.594 1 32.59 107 PRO B C 1
ATOM 1679 O O . PRO B 1 107 ? 19.5 -26.234 18.781 1 32.59 107 PRO B O 1
ATOM 1682 N N . ARG B 1 108 ? 21.703 -26.422 17.969 1 23.75 108 ARG B N 1
ATOM 1683 C CA . ARG B 1 108 ? 22.062 -27.828 18.203 1 23.75 108 ARG B CA 1
ATOM 1684 C C . ARG B 1 108 ? 22.516 -28.031 19.656 1 23.75 108 ARG B C 1
ATOM 1686 O O . ARG B 1 108 ? 23.25 -27.219 20.203 1 23.75 108 ARG B O 1
#